Protein AF-B8MJQ0-F1 (afdb_monomer)

pLDDT: mean 84.54, std 14.18, range [35.28, 97.25]

Radius of gyration: 20.54 Å; Cα contacts (8 Å, |Δi|>4): 136; chains: 1; bounding box: 41×32×68 Å

Foldseek 3Di:
DPPPPDPLDDALPPDAQVVLQVLLVVLLVVLLVAAAPRSLVVLLVNCVNPDLVSLVRYDLVSLLSVQVSCVVRHFDFDCVVVVPSSVRSVVSSPDPHTDDDDPVNVVVDLVPDALVSLVVVLVVQVVVCVVVPQDPDLVSSLVVVLVPDDDPLNVVCVVCVVVCVVVVHRSSVVSSVVRHDPVPD

Solvent-accessible surface area (backbone atoms only — not comparable to full-atom values): 10998 Å² total; per-residue (Å²): 132,80,81,86,70,61,94,78,77,72,72,60,76,95,53,55,45,69,60,48,40,53,49,52,55,52,45,62,59,58,51,75,81,39,45,33,73,63,33,45,55,52,49,36,66,65,36,60,76,58,49,62,69,57,43,67,57,29,55,66,70,58,50,48,51,43,54,51,50,41,45,74,33,59,27,68,61,72,54,91,61,65,87,44,50,50,58,30,53,43,50,50,43,64,52,91,64,87,65,79,80,48,74,67,54,52,52,49,54,67,70,70,51,53,43,70,47,48,56,53,50,50,54,51,50,55,50,54,39,45,77,72,70,44,62,97,42,75,67,51,49,59,73,49,47,60,78,79,44,57,70,72,60,33,51,52,46,70,78,40,46,72,59,30,60,78,69,71,52,59,68,69,60,52,50,39,64,72,64,36,59,82,92,79,117

Organism: Talaromyces stipitatus (strain ATCC 10500 / CBS 375.48 / QM 6759 / NRRL 1006) (NCBI:txid441959)

Sequence (185 aa):
MAPNTNPNEFDPEGKNRTQRDTYVEGKLKKYKEAEDVVLWAIFKQDFEKWSLNHLWQTSFLLLSKLITLLKSNGMYVDDTKGYLITENVATAAAQREPHEWTKTEVIAHLRKGSGDSFKRKLKIFYGYCRQNGLPNTPKSYREALPHMLRDAALSYYWDNINLWIVQGKDPAEEIITRFKGPEHQ

Mean predicted aligned error: 13.01 Å

Secondary structure (DSSP, 8-state):
------TT----TT--HHHHHHHHHHHHHHGGG--HHHHHHHHHHHHTT--HHHHHTS-HHHHHHHHHHHHHTT-----SSTT-HHHHHHHHHH-SSPPPPPHHHHHHHHHH--HHHHHHHHHHHHHHHHHTT--SSHHHHHHHGGGT--HHHHHHHHHHHHHHHHHT--HHHHHHHHHS-GGG-

Structure (mmCIF, N/CA/C/O backbone):
data_AF-B8MJQ0-F1
#
_entry.id   AF-B8MJQ0-F1
#
loop_
_atom_site.group_PDB
_atom_site.id
_atom_site.type_symbol
_atom_site.label_atom_id
_atom_site.label_alt_id
_atom_site.label_comp_id
_atom_site.label_asym_id
_atom_site.label_entity_id
_atom_site.label_seq_id
_atom_site.pdbx_PDB_ins_code
_atom_site.Cartn_x
_atom_site.Cartn_y
_atom_site.Cartn_z
_atom_site.occupancy
_atom_site.B_iso_or_equiv
_atom_site.auth_seq_id
_atom_site.auth_comp_id
_atom_site.auth_asym_id
_atom_site.auth_atom_id
_atom_site.pdbx_PDB_model_num
ATOM 1 N N . MET A 1 1 ? -0.606 -11.707 42.077 1.00 36.12 1 MET A N 1
ATOM 2 C CA . MET A 1 1 ? -0.557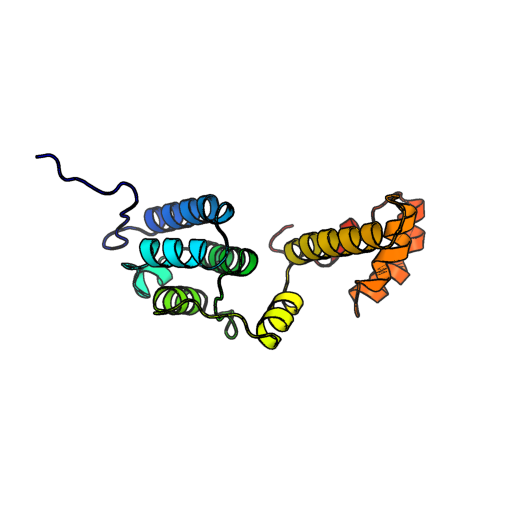 -12.084 40.649 1.00 36.12 1 MET A CA 1
ATOM 3 C C . MET A 1 1 ? -0.729 -10.805 39.851 1.00 36.12 1 MET A C 1
ATOM 5 O O . MET A 1 1 ? -1.777 -10.188 39.970 1.00 36.12 1 MET A O 1
ATOM 9 N N . ALA A 1 2 ? 0.315 -10.334 39.167 1.00 38.28 2 ALA A N 1
ATOM 10 C CA . ALA A 1 2 ? 0.173 -9.194 38.262 1.00 38.28 2 ALA A CA 1
ATOM 11 C C . ALA A 1 2 ? -0.699 -9.626 37.066 1.00 38.28 2 ALA A C 1
ATOM 13 O O . ALA A 1 2 ? -0.558 -10.774 36.632 1.00 38.28 2 ALA A O 1
ATOM 14 N N . PRO A 1 3 ? -1.601 -8.774 36.549 1.00 46.91 3 PRO A N 1
ATOM 15 C CA . PRO A 1 3 ? -2.358 -9.106 35.354 1.00 46.91 3 PRO A CA 1
ATOM 16 C C . PRO A 1 3 ? -1.365 -9.298 34.213 1.00 46.91 3 PRO A C 1
ATOM 18 O O . PRO A 1 3 ? -0.513 -8.443 33.964 1.00 46.91 3 PRO A O 1
ATOM 21 N N . ASN A 1 4 ? -1.454 -10.441 33.547 1.0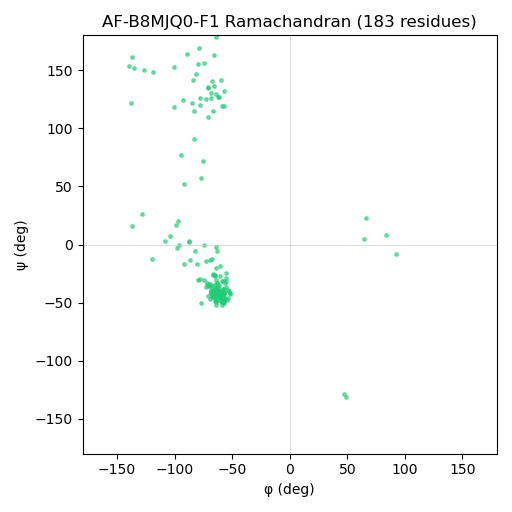0 38.12 4 ASN A N 1
ATOM 22 C CA . ASN A 1 4 ? -0.651 -10.755 32.378 1.00 38.12 4 ASN A CA 1
ATOM 23 C C . ASN A 1 4 ? -1.224 -9.964 31.189 1.00 38.12 4 ASN A C 1
ATOM 25 O O . ASN A 1 4 ? -1.936 -10.508 30.352 1.00 38.12 4 ASN A O 1
ATOM 29 N N . THR A 1 5 ? -1.026 -8.644 31.182 1.00 42.41 5 THR A N 1
ATOM 30 C CA . THR A 1 5 ? -1.480 -7.770 30.094 1.00 42.41 5 THR A CA 1
ATOM 31 C C . THR A 1 5 ? -0.605 -8.047 28.883 1.00 42.41 5 THR A C 1
ATOM 33 O O . THR A 1 5 ? 0.585 -7.734 28.888 1.00 42.41 5 THR A O 1
ATOM 36 N N . ASN A 1 6 ? -1.183 -8.674 27.862 1.00 48.28 6 ASN A N 1
ATOM 37 C CA . ASN A 1 6 ? -0.509 -8.911 26.598 1.00 48.28 6 ASN A CA 1
ATOM 38 C C . ASN A 1 6 ? -0.090 -7.543 26.013 1.00 48.28 6 ASN A C 1
ATOM 40 O O . ASN A 1 6 ? -0.962 -6.709 25.763 1.00 48.28 6 ASN A O 1
ATOM 44 N N . PRO A 1 7 ? 1.208 -7.262 25.793 1.00 47.28 7 PRO A N 1
ATOM 45 C CA . PRO A 1 7 ? 1.687 -5.930 25.398 1.00 47.28 7 PRO A CA 1
ATOM 46 C C . PRO A 1 7 ? 1.191 -5.440 24.023 1.00 47.28 7 PRO A C 1
ATOM 48 O O . PRO A 1 7 ? 1.494 -4.315 23.629 1.00 47.28 7 PRO A O 1
ATOM 51 N N . ASN A 1 8 ? 0.423 -6.255 23.292 1.00 55.28 8 ASN A N 1
ATOM 52 C CA . ASN A 1 8 ? -0.209 -5.896 22.021 1.00 55.28 8 ASN A CA 1
ATOM 53 C C . ASN A 1 8 ? -1.686 -5.474 22.134 1.00 55.28 8 ASN A C 1
ATOM 55 O O . ASN A 1 8 ? -2.280 -5.104 21.121 1.00 55.28 8 ASN A O 1
ATOM 59 N N . GLU A 1 9 ? -2.293 -5.513 23.320 1.00 71.12 9 GLU A N 1
ATOM 60 C CA . GLU A 1 9 ? -3.733 -5.298 23.476 1.00 71.12 9 GLU A CA 1
ATOM 61 C C . GLU A 1 9 ? -4.083 -3.800 23.531 1.00 71.12 9 GLU A C 1
ATOM 63 O O . GLU A 1 9 ? -4.085 -3.164 24.584 1.00 71.12 9 GLU A O 1
ATOM 68 N N . PHE A 1 10 ? -4.359 -3.207 22.368 1.00 89.19 10 PHE A N 1
ATOM 69 C CA . PHE A 1 10 ? -4.941 -1.869 22.275 1.00 89.19 10 PHE A CA 1
ATOM 70 C C . PHE A 1 10 ? -6.461 -1.970 22.199 1.00 89.19 10 PHE A C 1
ATOM 72 O O . PHE A 1 10 ? -7.001 -2.609 21.298 1.00 89.19 10 PHE A O 1
ATOM 79 N N . ASP A 1 11 ? -7.141 -1.293 23.118 1.00 92.31 11 ASP A N 1
ATOM 80 C CA . ASP A 1 11 ? -8.587 -1.112 23.068 1.00 92.31 11 ASP A CA 1
ATOM 81 C C . ASP A 1 11 ? -8.917 0.289 22.513 1.00 92.31 11 ASP A C 1
ATOM 83 O O . ASP A 1 11 ? -8.496 1.284 23.121 1.00 92.31 11 ASP A O 1
ATOM 87 N N . PRO A 1 12 ? -9.611 0.398 21.362 1.00 93.19 12 PRO A N 1
ATOM 88 C CA . PRO A 1 12 ? -9.993 1.680 20.770 1.00 93.19 12 PRO A CA 1
ATOM 89 C C . PRO A 1 12 ? -11.120 2.407 21.519 1.00 93.19 12 PRO A C 1
ATOM 91 O O . PRO A 1 12 ? -11.337 3.599 21.253 1.00 93.19 12 PRO A O 1
ATOM 94 N N . GLU A 1 13 ? -11.833 1.733 22.423 1.00 93.75 13 GLU A N 1
ATOM 95 C CA . GLU A 1 13 ? -12.935 2.317 23.184 1.00 93.75 13 GLU A CA 1
ATOM 96 C C . GLU A 1 13 ? -12.430 3.415 24.137 1.00 93.75 13 GLU A C 1
ATOM 98 O O . GLU A 1 13 ? -11.368 3.310 24.759 1.00 93.75 13 GLU A O 1
ATOM 103 N N . GLY A 1 14 ? -13.154 4.537 24.201 1.00 90.31 14 GLY A N 1
ATOM 104 C CA . GLY A 1 14 ? -12.753 5.704 25.001 1.00 90.31 14 GLY A CA 1
ATOM 105 C C . GLY A 1 14 ? -11.449 6.405 24.571 1.00 90.31 14 GLY A C 1
ATOM 106 O O . GLY A 1 14 ? -11.012 7.340 25.244 1.00 90.31 14 GLY A O 1
ATOM 107 N N . LYS A 1 15 ? -10.806 5.990 23.469 1.00 93.69 15 LYS A N 1
ATOM 108 C CA . LYS A 1 15 ? -9.595 6.642 22.941 1.00 93.69 15 LYS A CA 1
ATOM 109 C C . LYS A 1 15 ? -9.936 7.834 22.060 1.00 93.69 15 LYS A C 1
ATOM 111 O O . LYS A 1 15 ? -10.868 7.790 21.260 1.00 93.69 15 LYS A O 1
ATOM 116 N N . ASN A 1 16 ? -9.136 8.891 22.164 1.00 94.31 16 ASN A N 1
ATOM 117 C CA . ASN A 1 16 ? -9.252 10.035 21.266 1.00 94.31 16 ASN A CA 1
ATOM 118 C C . ASN A 1 16 ? -8.605 9.747 19.899 1.00 94.31 16 ASN A C 1
ATOM 120 O O . ASN A 1 16 ? -7.880 8.763 19.720 1.00 94.31 16 ASN A O 1
ATOM 124 N N . ARG A 1 17 ? -8.848 10.637 18.931 1.00 94.06 17 ARG A N 1
ATOM 125 C CA . ARG A 1 17 ? -8.300 10.520 17.574 1.00 94.06 17 ARG A CA 1
ATOM 126 C C . ARG A 1 17 ? -6.776 10.374 17.559 1.00 94.06 17 ARG A C 1
ATOM 128 O O . ARG A 1 17 ? -6.278 9.459 16.923 1.00 94.06 17 ARG A O 1
ATOM 135 N N . THR A 1 18 ? -6.041 11.208 18.294 1.00 95.25 18 THR A N 1
ATOM 136 C CA . THR A 1 18 ? -4.567 11.174 18.324 1.00 95.25 18 THR A CA 1
ATOM 137 C C . THR A 1 18 ? -4.023 9.824 18.792 1.00 95.25 18 THR A C 1
ATOM 139 O O . THR A 1 18 ? -3.039 9.327 18.246 1.00 95.25 18 THR A O 1
ATOM 142 N N . GLN A 1 19 ? -4.670 9.199 19.778 1.00 95.69 19 GLN A N 1
ATOM 143 C CA . GLN A 1 19 ? -4.287 7.878 20.280 1.00 95.69 19 GLN A CA 1
ATOM 144 C C . GLN A 1 19 ? -4.541 6.781 19.238 1.00 95.69 19 GLN A C 1
ATOM 146 O O . GLN A 1 19 ? -3.695 5.907 19.055 1.00 95.69 19 GLN A O 1
ATOM 151 N N . ARG A 1 20 ? -5.677 6.841 18.532 1.00 96.06 20 ARG A N 1
ATOM 152 C CA . ARG A 1 20 ? -6.008 5.902 17.448 1.00 96.06 20 ARG A CA 1
ATOM 153 C C . ARG A 1 20 ? -5.082 6.076 16.245 1.00 96.06 20 ARG A C 1
ATOM 155 O O . ARG A 1 20 ? -4.553 5.087 15.747 1.00 96.06 20 ARG A O 1
ATOM 162 N N . ASP A 1 21 ? -4.817 7.317 15.845 1.00 97.25 21 ASP A N 1
ATOM 163 C CA . ASP A 1 21 ? -3.890 7.653 14.761 1.00 97.25 21 ASP A CA 1
ATOM 164 C C . ASP A 1 21 ? -2.478 7.129 15.078 1.00 97.25 21 ASP A C 1
ATOM 166 O O . ASP A 1 21 ? -1.902 6.391 14.279 1.00 97.25 21 ASP A O 1
ATOM 170 N N . THR A 1 22 ? -1.969 7.387 16.290 1.00 96.69 22 THR A N 1
ATOM 171 C CA . THR A 1 22 ? -0.669 6.862 16.759 1.00 96.69 22 THR A CA 1
ATOM 172 C C . THR A 1 22 ? -0.607 5.333 16.701 1.00 96.69 22 THR A C 1
ATOM 174 O O . THR A 1 22 ? 0.411 4.759 16.307 1.00 96.69 22 THR A O 1
ATOM 177 N N . TYR A 1 23 ? -1.690 4.649 17.083 1.00 96.31 23 TYR A N 1
ATOM 178 C CA . TYR A 1 23 ? -1.747 3.191 17.012 1.00 96.31 23 TYR A CA 1
ATOM 179 C C . TYR A 1 23 ? -1.651 2.692 15.566 1.00 96.31 23 TYR A C 1
ATOM 181 O O . TYR A 1 23 ? -0.807 1.844 15.266 1.00 96.31 23 TYR A O 1
ATOM 189 N N . VAL A 1 24 ? -2.462 3.251 14.659 1.00 97.06 24 VAL A N 1
ATOM 190 C CA . VAL A 1 24 ? -2.455 2.877 13.236 1.00 97.06 24 VAL A CA 1
ATOM 191 C C . VAL A 1 24 ? -1.093 3.161 12.599 1.00 97.06 24 VAL A C 1
ATOM 193 O O . VAL A 1 24 ? -0.576 2.321 11.864 1.00 97.06 24 VAL A O 1
ATOM 196 N N . GLU A 1 25 ? -0.446 4.279 12.929 1.00 96.94 25 GLU A N 1
ATOM 197 C CA . GLU A 1 25 ? 0.927 4.571 12.495 1.00 96.94 25 GLU A CA 1
ATOM 198 C C . GLU A 1 25 ? 1.943 3.537 12.990 1.00 96.94 25 GLU A C 1
ATOM 200 O O . GLU A 1 25 ? 2.842 3.132 12.245 1.00 96.94 25 GLU A O 1
ATOM 205 N N . GLY A 1 26 ? 1.800 3.077 14.234 1.00 95.88 26 GLY A N 1
ATOM 206 C CA . GLY A 1 26 ? 2.602 1.983 14.774 1.00 95.88 26 GLY A CA 1
ATOM 207 C C . GLY A 1 26 ? 2.420 0.688 13.979 1.00 95.88 26 GLY A C 1
ATOM 208 O O . GLY A 1 26 ? 3.404 0.015 13.659 1.00 95.88 26 GLY A O 1
ATOM 209 N N . LYS A 1 27 ? 1.179 0.361 13.598 1.00 95.75 27 LYS A N 1
ATOM 210 C CA . LYS A 1 27 ? 0.869 -0.823 12.781 1.00 95.75 27 LYS A CA 1
ATOM 211 C C . LYS A 1 27 ? 1.389 -0.713 11.355 1.00 95.75 27 LYS A C 1
ATOM 213 O O . LYS A 1 27 ? 2.008 -1.658 10.881 1.00 95.75 27 LYS A O 1
ATOM 218 N N . LEU A 1 28 ? 1.290 0.457 10.725 1.00 95.31 28 LEU A N 1
ATOM 219 C CA . LEU A 1 28 ? 1.898 0.727 9.415 1.00 95.31 28 LEU A CA 1
ATOM 220 C C . LEU A 1 28 ? 3.409 0.458 9.380 1.00 95.31 28 LEU A C 1
ATOM 222 O O . LEU A 1 28 ? 3.948 0.107 8.332 1.00 95.31 28 LEU A O 1
ATOM 226 N N . LYS A 1 29 ? 4.117 0.647 10.500 1.00 93.81 29 LYS A N 1
ATOM 227 C CA . LYS A 1 29 ? 5.544 0.311 10.603 1.00 93.81 29 LYS A CA 1
ATOM 228 C C . LYS A 1 29 ? 5.745 -1.196 10.759 1.00 93.81 29 LYS A C 1
ATOM 230 O O . LYS A 1 29 ? 6.510 -1.766 9.992 1.00 93.81 29 LYS A O 1
ATOM 235 N N . LYS A 1 30 ? 5.028 -1.828 11.696 1.00 92.88 30 LYS A N 1
ATOM 236 C CA . LYS A 1 30 ? 5.155 -3.266 11.999 1.00 92.88 30 LYS A CA 1
ATOM 237 C C . LYS A 1 30 ? 4.740 -4.166 10.831 1.00 92.88 30 LYS A C 1
ATOM 239 O O . LYS A 1 30 ? 5.414 -5.143 10.541 1.00 92.88 30 LYS A O 1
ATOM 244 N N . TYR A 1 31 ? 3.662 -3.830 10.126 1.00 94.44 31 TYR A N 1
ATOM 245 C CA . TYR A 1 31 ? 3.119 -4.668 9.049 1.00 94.44 31 TYR A CA 1
ATOM 246 C C . TYR A 1 31 ? 4.019 -4.761 7.819 1.00 94.44 31 TYR A C 1
ATOM 248 O O . TYR A 1 31 ? 3.823 -5.648 7.000 1.00 94.44 31 TYR A O 1
ATOM 256 N N . LYS A 1 32 ? 5.045 -3.910 7.704 1.00 88.50 32 LYS A N 1
ATOM 257 C CA . LYS A 1 32 ? 6.064 -4.038 6.653 1.00 88.50 32 LYS A CA 1
ATOM 258 C C . LYS A 1 32 ? 6.888 -5.322 6.765 1.00 88.50 32 LYS A C 1
ATOM 260 O O . LYS A 1 32 ? 7.503 -5.708 5.781 1.00 88.50 32 LYS A O 1
ATOM 265 N N . GLU A 1 33 ? 6.920 -5.940 7.943 1.00 88.88 33 GLU A N 1
ATOM 266 C CA . GLU A 1 33 ? 7.711 -7.139 8.241 1.00 88.88 33 GLU A CA 1
ATOM 267 C C . GLU A 1 33 ? 6.897 -8.439 8.110 1.00 88.88 33 GLU A C 1
ATOM 269 O O . GLU A 1 33 ? 7.433 -9.520 8.335 1.00 88.88 33 GLU A O 1
ATOM 274 N N . ALA A 1 34 ? 5.609 -8.348 7.758 1.00 84.50 34 ALA A N 1
ATOM 275 C CA . ALA A 1 34 ? 4.715 -9.490 7.602 1.00 84.50 34 ALA A CA 1
ATOM 276 C C . ALA A 1 34 ? 4.032 -9.474 6.228 1.00 84.50 34 ALA A C 1
ATOM 278 O O . ALA A 1 34 ? 3.762 -8.412 5.661 1.00 84.50 34 ALA A O 1
ATOM 279 N N . GLU A 1 35 ? 3.722 -10.666 5.721 1.00 85.75 35 GLU A N 1
ATOM 280 C CA . GLU A 1 35 ? 3.104 -10.875 4.410 1.00 85.75 35 GLU A CA 1
ATOM 281 C C . GLU A 1 35 ? 1.989 -11.935 4.486 1.00 85.75 35 GLU A C 1
ATOM 283 O O . GLU A 1 35 ? 1.909 -12.721 5.439 1.00 85.75 35 GLU A O 1
ATOM 288 N N . ASP A 1 36 ? 1.114 -11.925 3.481 1.00 85.38 36 ASP A N 1
ATOM 289 C CA . ASP A 1 36 ? 0.084 -12.930 3.206 1.00 85.38 36 ASP A CA 1
ATOM 290 C C . ASP A 1 36 ? -0.771 -13.307 4.437 1.00 85.38 36 ASP A C 1
ATOM 292 O O . ASP A 1 36 ? -1.303 -12.447 5.146 1.00 85.38 36 ASP A O 1
ATOM 296 N N . VAL A 1 37 ? -0.935 -14.610 4.692 1.00 84.62 37 VAL A N 1
ATOM 297 C CA . VAL A 1 37 ? -1.781 -15.150 5.765 1.00 84.62 37 VAL A CA 1
ATOM 298 C C . VAL A 1 37 ? -1.288 -14.757 7.160 1.00 84.62 37 VAL A C 1
ATOM 300 O O . VAL A 1 37 ? -2.095 -14.581 8.073 1.00 84.62 37 VAL A O 1
ATOM 303 N N . VAL A 1 38 ? 0.026 -14.570 7.327 1.00 87.75 38 VAL A N 1
ATOM 304 C CA . VAL A 1 38 ? 0.615 -14.145 8.604 1.00 87.75 38 VAL A CA 1
ATOM 305 C C . VAL A 1 38 ? 0.213 -12.705 8.897 1.00 87.75 38 VAL A C 1
ATOM 307 O O . VAL A 1 38 ? -0.254 -12.409 9.997 1.00 87.75 38 VAL A O 1
ATOM 310 N N . LEU A 1 39 ? 0.326 -11.819 7.902 1.00 92.25 39 LEU A N 1
ATOM 311 C CA . LEU A 1 39 ? -0.132 -10.438 8.027 1.00 92.25 39 LEU A CA 1
ATOM 312 C C . LEU A 1 39 ? -1.636 -10.370 8.309 1.00 92.25 39 LEU A C 1
ATOM 314 O O . LEU A 1 39 ? -2.051 -9.618 9.189 1.00 92.25 39 LEU A O 1
ATOM 318 N N . TRP A 1 40 ? -2.439 -11.178 7.612 1.00 94.44 40 TRP A N 1
ATOM 319 C CA . TRP A 1 40 ? -3.883 -11.246 7.840 1.00 94.44 40 TRP A CA 1
ATOM 320 C C . TRP A 1 40 ? -4.220 -11.622 9.290 1.00 94.44 40 TRP A C 1
ATOM 322 O O . TRP A 1 40 ? -5.029 -10.943 9.921 1.00 94.44 40 TRP A O 1
ATOM 332 N N . ALA A 1 41 ? -3.566 -12.646 9.848 1.00 92.75 41 ALA A N 1
ATOM 333 C CA . ALA A 1 41 ? -3.810 -13.088 11.222 1.00 92.75 41 ALA A CA 1
ATOM 334 C C . ALA A 1 41 ? -3.460 -12.002 12.257 1.00 92.75 41 ALA A C 1
ATOM 336 O O . ALA A 1 41 ? -4.234 -11.754 13.183 1.00 92.75 41 ALA A O 1
ATOM 337 N N . ILE A 1 42 ? -2.329 -11.311 12.072 1.00 94.31 42 ILE A N 1
ATOM 338 C CA . ILE A 1 42 ? -1.913 -10.203 12.946 1.00 94.31 42 ILE A CA 1
ATOM 339 C C . ILE A 1 42 ? -2.902 -9.037 12.836 1.00 94.31 42 ILE A C 1
ATOM 341 O O . ILE A 1 42 ? -3.348 -8.504 13.851 1.00 94.31 42 ILE A O 1
ATOM 345 N N . PHE A 1 43 ? -3.279 -8.656 11.612 1.00 96.06 43 PHE A N 1
ATOM 346 C CA . PHE A 1 43 ? -4.250 -7.590 11.374 1.00 96.06 43 PHE A CA 1
ATOM 347 C C . PHE A 1 43 ? -5.598 -7.893 12.031 1.00 96.06 43 PHE A C 1
ATOM 349 O O . PHE A 1 43 ? -6.164 -7.036 12.708 1.00 96.06 43 PHE A O 1
ATOM 356 N N . LYS A 1 44 ? -6.088 -9.128 11.888 1.00 94.81 44 LYS A N 1
ATOM 357 C CA . LYS A 1 44 ? -7.327 -9.586 12.517 1.00 94.81 44 LYS A CA 1
ATOM 358 C C . LYS A 1 44 ? -7.291 -9.436 14.031 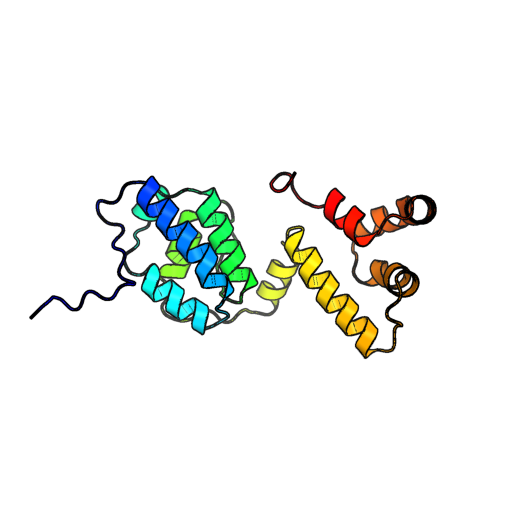1.00 94.81 44 LYS A C 1
ATOM 360 O O . LYS A 1 44 ? -8.248 -8.915 14.589 1.00 94.81 44 LYS A O 1
ATOM 365 N N . GLN A 1 45 ? -6.201 -9.848 14.673 1.00 92.69 45 GLN A N 1
ATOM 366 C CA . GLN A 1 45 ? -6.037 -9.709 16.120 1.00 92.69 45 GLN A CA 1
ATOM 367 C C . GLN A 1 45 ? -5.998 -8.236 16.553 1.00 92.69 45 GLN A C 1
ATOM 369 O O . GLN A 1 45 ? -6.630 -7.846 17.530 1.00 92.69 45 GLN A O 1
ATOM 374 N N . ASP A 1 46 ? -5.271 -7.404 15.813 1.00 95.12 46 ASP A N 1
ATOM 375 C CA . ASP A 1 46 ? -5.076 -5.992 16.143 1.00 95.12 46 ASP A CA 1
ATOM 376 C C . ASP A 1 46 ? -6.350 -5.149 15.992 1.00 95.12 46 ASP A C 1
ATOM 378 O O . ASP A 1 46 ? -6.574 -4.202 16.750 1.00 95.12 46 ASP A O 1
ATOM 382 N N . PHE A 1 47 ? -7.189 -5.494 15.013 1.00 95.31 47 PHE A N 1
ATOM 383 C CA . PHE A 1 47 ? -8.413 -4.766 14.689 1.00 95.31 47 PHE A CA 1
ATOM 384 C C . PHE A 1 47 ? -9.693 -5.463 15.179 1.00 95.31 47 PHE A C 1
ATOM 386 O O . PHE A 1 47 ? -10.786 -4.976 14.905 1.00 95.31 47 PHE A O 1
ATOM 393 N N . GLU A 1 48 ? -9.590 -6.544 15.960 1.00 91.81 48 GLU A N 1
ATOM 394 C CA . GLU A 1 48 ? -10.740 -7.329 16.443 1.00 91.81 48 GLU A CA 1
ATOM 395 C C . GLU A 1 48 ? -11.759 -6.483 17.226 1.00 91.81 48 GLU A C 1
ATOM 397 O O . GLU A 1 48 ? -12.966 -6.603 17.025 1.00 91.81 48 GLU A O 1
ATOM 402 N N . LYS A 1 49 ? -11.273 -5.587 18.094 1.00 92.19 49 LYS A N 1
ATOM 403 C CA . LYS A 1 49 ? -12.108 -4.706 18.934 1.00 92.19 49 LYS A CA 1
ATOM 404 C C . LYS A 1 49 ? -12.496 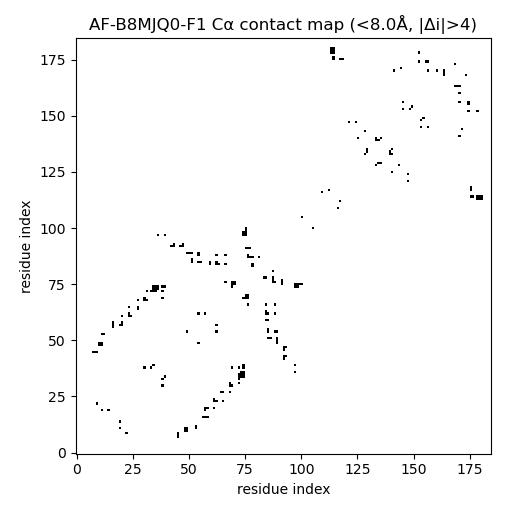-3.390 18.244 1.00 92.19 49 LYS A C 1
ATOM 406 O O . LYS A 1 49 ? -13.121 -2.520 18.853 1.00 92.19 49 LYS A O 1
ATOM 411 N N . TRP A 1 50 ? -12.098 -3.183 16.988 1.00 94.81 50 TRP A N 1
ATOM 412 C CA . TRP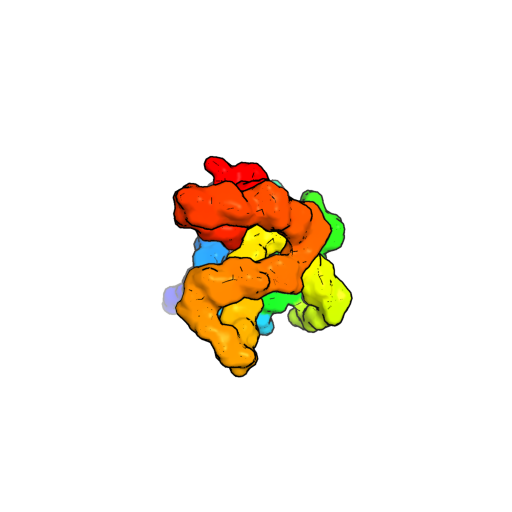 A 1 50 ? -12.366 -1.934 16.278 1.00 94.81 50 TRP A CA 1
ATOM 413 C C . TRP A 1 50 ? -13.753 -1.944 15.643 1.00 94.81 50 TRP A C 1
ATOM 415 O O . TRP A 1 50 ? -14.073 -2.777 14.802 1.00 94.81 50 TRP A O 1
ATOM 425 N N . SER A 1 51 ? -14.575 -0.963 16.018 1.00 94.38 51 SER A N 1
ATOM 426 C CA . SER A 1 51 ? -15.867 -0.713 15.392 1.00 94.38 51 SER A CA 1
ATOM 427 C C . SER A 1 51 ? -15.721 0.244 14.208 1.00 94.38 51 SER A C 1
ATOM 429 O O . SER A 1 51 ? -14.743 0.991 14.094 1.00 94.38 51 SER A O 1
ATOM 431 N N . LEU A 1 52 ? -16.747 0.296 13.356 1.00 95.44 52 LEU A N 1
ATOM 432 C CA . LEU A 1 52 ? -16.814 1.265 12.262 1.00 95.44 52 LEU A CA 1
ATOM 433 C C . LEU A 1 52 ? -16.706 2.715 12.775 1.00 95.44 52 LEU A C 1
ATOM 435 O O . LEU A 1 52 ? -16.001 3.527 12.183 1.00 95.44 52 LEU A O 1
ATOM 439 N N . ASN A 1 53 ? -17.322 3.030 13.920 1.00 95.38 53 ASN A N 1
ATOM 440 C CA . ASN A 1 53 ? -17.241 4.358 14.537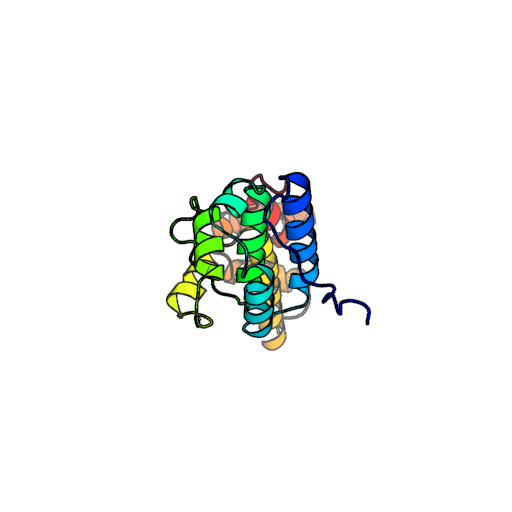 1.00 95.38 53 ASN A CA 1
ATOM 441 C C . ASN A 1 53 ? -15.804 4.719 14.966 1.00 95.38 53 ASN A C 1
ATOM 443 O O . ASN A 1 53 ? -15.374 5.859 14.797 1.00 95.38 53 ASN A O 1
ATOM 447 N N . HIS A 1 54 ? -15.030 3.750 15.471 1.00 96.38 54 HIS A N 1
ATOM 448 C CA . HIS A 1 54 ? -13.618 3.967 15.810 1.00 96.38 54 HIS A CA 1
ATOM 449 C C . HIS A 1 54 ? -12.800 4.353 14.574 1.00 96.38 54 HIS A C 1
ATOM 451 O O . HIS A 1 54 ? -11.997 5.289 14.628 1.00 96.38 54 HIS A O 1
ATOM 457 N N . LEU A 1 55 ? -13.051 3.677 13.451 1.00 96.31 55 LEU A N 1
ATOM 458 C CA . LEU A 1 55 ? -12.391 3.947 12.175 1.00 96.31 55 LEU A CA 1
ATOM 459 C C . LEU A 1 55 ? -12.796 5.311 11.598 1.00 96.31 55 LEU A C 1
ATOM 461 O O . LEU A 1 55 ? -11.924 6.056 11.168 1.00 96.31 55 LEU A O 1
ATOM 465 N N . TRP A 1 56 ? -14.074 5.697 11.671 1.00 94.56 56 TRP A N 1
ATOM 466 C CA . TRP A 1 56 ? -14.544 7.029 11.249 1.00 94.56 56 TRP A CA 1
ATOM 467 C C . TRP A 1 56 ? -13.871 8.187 11.987 1.00 94.56 56 TRP A C 1
ATOM 469 O O . TRP A 1 56 ? -13.672 9.264 11.430 1.00 94.56 56 TRP A O 1
ATOM 479 N N . GLN A 1 57 ? -13.496 7.965 13.244 1.00 93.88 57 GLN A N 1
ATOM 480 C CA . GLN A 1 57 ? -12.796 8.951 14.065 1.00 93.88 57 GLN A CA 1
ATOM 481 C C . GLN A 1 57 ? -11.268 8.898 13.906 1.00 93.88 57 GLN A C 1
ATOM 483 O O . GLN A 1 57 ? -10.557 9.635 14.590 1.00 93.88 57 GLN A O 1
ATOM 488 N N . THR A 1 58 ? -10.764 8.031 13.030 1.00 95.69 58 THR A N 1
ATOM 489 C CA . THR A 1 58 ? -9.343 7.867 12.710 1.00 95.69 58 THR A CA 1
ATOM 490 C C . THR A 1 58 ? -9.033 8.580 11.393 1.00 95.69 58 THR A C 1
ATOM 492 O O . THR A 1 58 ? -9.896 8.761 10.537 1.00 95.69 58 THR A O 1
ATOM 495 N N . SER A 1 59 ? -7.793 9.029 11.216 1.00 95.75 59 SER A N 1
ATOM 496 C CA . SER A 1 59 ? -7.362 9.732 10.013 1.00 95.75 59 SER A CA 1
ATOM 497 C C . SER A 1 59 ? -7.598 8.906 8.746 1.00 95.75 59 SER A C 1
ATOM 499 O O . SER A 1 59 ? -6.992 7.853 8.540 1.00 95.75 59 SER A O 1
ATOM 501 N N . PHE A 1 60 ? -8.414 9.450 7.842 1.00 91.75 60 PHE A N 1
ATOM 502 C CA . PHE A 1 60 ? -8.703 8.863 6.534 1.00 91.75 60 PHE A CA 1
ATOM 503 C C . PHE A 1 60 ? -7.428 8.553 5.734 1.00 91.75 60 PHE A C 1
ATOM 505 O O . PHE A 1 60 ? -7.311 7.494 5.121 1.00 91.75 60 PHE A O 1
ATOM 512 N N . LEU A 1 61 ? -6.427 9.441 5.797 1.00 90.31 61 LEU A N 1
ATOM 513 C CA . LEU A 1 61 ? -5.147 9.250 5.114 1.00 90.31 61 LEU A CA 1
ATOM 514 C C . LEU A 1 61 ? -4.354 8.066 5.687 1.00 90.31 61 LEU A C 1
ATOM 516 O O . LEU A 1 61 ? -3.718 7.330 4.934 1.00 90.31 61 LEU A O 1
ATOM 520 N N . LEU A 1 62 ? -4.386 7.863 7.008 1.00 95.88 62 LEU A N 1
ATOM 521 C CA . LEU A 1 62 ? -3.714 6.723 7.638 1.00 95.88 62 LEU A CA 1
ATOM 522 C C . LEU A 1 62 ? -4.394 5.407 7.266 1.00 95.88 62 LEU A C 1
ATOM 524 O O . LEU A 1 62 ? -3.707 4.445 6.932 1.00 95.88 62 LEU A O 1
ATOM 528 N N . LEU A 1 63 ? -5.728 5.382 7.252 1.00 96.62 63 LEU A N 1
ATOM 529 C CA . LEU A 1 63 ? -6.488 4.207 6.829 1.00 96.62 63 LEU A CA 1
ATOM 530 C C . LEU A 1 63 ? -6.262 3.885 5.342 1.00 96.62 63 LEU A C 1
ATOM 532 O O . LEU A 1 63 ? -6.072 2.724 4.992 1.00 96.62 63 LEU A O 1
ATOM 536 N N . SER A 1 64 ? -6.178 4.899 4.476 1.00 92.56 64 SER A N 1
ATOM 537 C CA . SER A 1 64 ? -5.823 4.722 3.058 1.00 92.56 64 SER A CA 1
ATOM 538 C C . SER A 1 64 ? -4.435 4.087 2.881 1.00 92.56 64 SER A C 1
ATOM 540 O O . SER A 1 64 ? -4.256 3.110 2.142 1.00 92.56 64 SER A O 1
ATOM 542 N N . LYS A 1 65 ? -3.440 4.594 3.625 1.00 94.00 65 LYS A N 1
ATOM 543 C CA . LYS A 1 65 ? -2.084 4.023 3.657 1.00 94.00 65 LYS A CA 1
ATOM 544 C C . LYS A 1 65 ? -2.087 2.589 4.180 1.00 94.00 65 LYS A C 1
ATOM 546 O O . LYS A 1 65 ? -1.341 1.762 3.661 1.00 94.00 65 LYS A O 1
ATOM 551 N N . LEU A 1 66 ? -2.934 2.291 5.166 1.00 96.81 66 LEU A N 1
ATOM 552 C CA . LEU A 1 66 ? -3.078 0.949 5.722 1.00 96.81 66 LEU A CA 1
ATOM 553 C C . LEU A 1 66 ? -3.601 -0.024 4.668 1.00 96.81 66 LEU A C 1
ATOM 555 O O . LEU A 1 66 ? -2.937 -1.023 4.420 1.00 96.81 66 LEU A O 1
ATOM 559 N N . ILE A 1 67 ? -4.703 0.298 3.982 1.00 93.94 67 ILE A N 1
ATOM 560 C CA . ILE A 1 67 ? -5.228 -0.532 2.881 1.00 93.94 67 ILE A CA 1
ATOM 561 C C . ILE A 1 67 ? -4.143 -0.786 1.831 1.00 93.94 67 ILE A C 1
ATOM 563 O O . ILE A 1 67 ? -3.946 -1.921 1.398 1.00 93.94 67 ILE A O 1
ATOM 567 N N . THR A 1 68 ? -3.414 0.261 1.439 1.00 89.81 68 THR A N 1
ATOM 568 C CA . THR A 1 68 ? -2.349 0.148 0.435 1.00 89.81 68 THR A CA 1
ATOM 569 C C . THR A 1 68 ? -1.260 -0.830 0.877 1.00 89.81 68 THR A C 1
ATOM 571 O O . THR A 1 68 ? -0.876 -1.693 0.089 1.00 89.81 68 THR A O 1
ATOM 574 N N . LEU A 1 69 ? -0.801 -0.725 2.130 1.00 92.06 69 LEU A N 1
ATOM 575 C CA . LEU A 1 69 ? 0.223 -1.602 2.701 1.00 92.06 69 LEU A CA 1
ATOM 576 C C . LEU A 1 69 ? -0.255 -3.056 2.809 1.00 92.06 69 LEU A C 1
ATOM 578 O O . LEU A 1 69 ? 0.473 -3.970 2.432 1.00 92.06 69 LEU A O 1
ATOM 582 N N . LEU A 1 70 ? -1.481 -3.271 3.296 1.00 92.56 70 LEU A N 1
ATOM 583 C CA . LEU A 1 70 ? -2.066 -4.609 3.410 1.00 92.56 70 LEU A CA 1
ATOM 584 C C . LEU A 1 70 ? -2.089 -5.298 2.039 1.00 92.56 70 LEU A C 1
ATOM 586 O O . LEU A 1 70 ? -1.573 -6.405 1.891 1.00 92.56 70 LEU A O 1
ATOM 590 N N . LYS A 1 71 ? -2.579 -4.593 1.010 1.00 89.00 71 LYS A N 1
ATOM 591 C CA . LYS A 1 71 ? -2.646 -5.114 -0.362 1.00 89.00 71 LYS A CA 1
ATOM 592 C C . LYS A 1 71 ? -1.273 -5.330 -0.987 1.00 89.00 71 LYS A C 1
ATOM 594 O O . LYS A 1 71 ? -1.072 -6.333 -1.668 1.00 89.00 71 LYS A O 1
ATOM 599 N N . SER A 1 72 ? -0.314 -4.430 -0.755 1.00 83.56 72 SER A N 1
ATOM 600 C CA . SER A 1 72 ? 1.043 -4.596 -1.290 1.00 83.56 72 SER A CA 1
ATOM 601 C C . SER A 1 72 ? 1.769 -5.805 -0.706 1.00 83.56 72 SER A C 1
ATOM 603 O O . SER A 1 72 ? 2.617 -6.378 -1.394 1.00 83.56 72 SER A O 1
ATOM 605 N N . ASN A 1 73 ? 1.404 -6.190 0.519 1.00 85.69 73 ASN A N 1
ATOM 606 C CA . ASN A 1 73 ? 1.978 -7.304 1.268 1.00 85.69 73 ASN A CA 1
ATOM 607 C C . ASN A 1 73 ? 1.120 -8.580 1.185 1.00 85.69 73 ASN A C 1
ATOM 609 O O . ASN A 1 73 ? 1.291 -9.487 1.992 1.00 85.69 73 ASN A O 1
ATOM 613 N N . GLY A 1 74 ? 0.198 -8.659 0.220 1.00 80.31 74 GLY A N 1
ATOM 614 C CA . GLY A 1 74 ? -0.524 -9.892 -0.109 1.00 80.31 74 GLY A CA 1
ATOM 615 C C . GLY A 1 74 ? -1.861 -10.092 0.607 1.00 80.31 74 GLY A C 1
ATOM 616 O O . GLY A 1 74 ? -2.640 -10.956 0.207 1.00 80.31 74 GLY A O 1
ATOM 617 N N . MET A 1 75 ? -2.221 -9.253 1.583 1.00 89.44 75 MET A N 1
ATOM 618 C CA . MET A 1 75 ? -3.547 -9.315 2.203 1.00 89.44 75 MET A CA 1
ATOM 619 C C . MET A 1 75 ? -4.600 -8.672 1.295 1.00 89.44 75 MET A C 1
ATOM 621 O O . MET A 1 75 ? -4.486 -7.515 0.887 1.00 89.44 75 MET A O 1
ATOM 625 N N . TYR A 1 76 ? -5.669 -9.407 0.998 1.00 89.25 76 TYR A N 1
ATOM 626 C CA . TYR A 1 76 ? -6.779 -8.854 0.236 1.00 89.25 76 TYR A CA 1
ATOM 627 C C . TYR A 1 76 ? -7.581 -7.835 1.053 1.00 89.25 76 TYR A C 1
ATOM 629 O O . TYR A 1 76 ? -7.948 -8.078 2.200 1.00 89.25 76 TYR A O 1
ATOM 637 N N . VAL A 1 77 ? -7.908 -6.714 0.411 1.00 91.94 77 VAL A N 1
ATOM 638 C CA . VAL A 1 77 ? -8.902 -5.748 0.884 1.00 91.94 77 VAL A CA 1
ATOM 639 C C . VAL A 1 77 ? -9.733 -5.323 -0.322 1.00 91.94 77 VAL A C 1
ATOM 641 O O . VAL A 1 77 ? -9.179 -4.802 -1.306 1.00 91.94 77 VAL A O 1
ATOM 644 N N . ASP A 1 78 ? -11.047 -5.544 -0.243 1.00 90.06 78 ASP A N 1
ATOM 645 C CA . ASP A 1 78 ? -11.989 -5.031 -1.235 1.00 90.06 78 ASP A CA 1
ATOM 646 C C . ASP A 1 78 ? -12.014 -3.502 -1.134 1.00 90.06 78 ASP A C 1
ATOM 648 O O . ASP A 1 78 ? -12.383 -2.924 -0.115 1.00 90.06 78 ASP A O 1
ATOM 652 N N . ASP A 1 79 ? -11.552 -2.854 -2.198 1.00 87.31 79 ASP A N 1
ATOM 653 C CA . ASP A 1 79 ? -11.541 -1.403 -2.357 1.00 87.31 79 ASP A CA 1
ATOM 654 C C . ASP A 1 79 ? -12.189 -0.986 -3.684 1.00 87.31 79 ASP A C 1
ATOM 656 O O . ASP A 1 79 ? -11.848 0.055 -4.266 1.00 87.31 79 ASP A O 1
ATOM 660 N N . THR A 1 80 ? -13.099 -1.818 -4.202 1.00 84.38 80 THR A N 1
ATOM 661 C CA . THR A 1 80 ? -13.883 -1.512 -5.406 1.00 84.38 80 THR A CA 1
ATOM 662 C C . THR A 1 80 ? -14.560 -0.150 -5.266 1.00 84.38 80 THR A C 1
ATOM 664 O O . THR A 1 80 ? -14.486 0.680 -6.173 1.00 84.38 80 THR A O 1
ATOM 667 N N . LYS A 1 81 ? -15.097 0.138 -4.075 1.00 85.56 81 LYS A N 1
ATOM 668 C CA . LYS A 1 81 ? -15.546 1.468 -3.647 1.00 85.56 81 LYS A CA 1
ATOM 669 C C . LYS A 1 81 ? -14.435 2.180 -2.871 1.00 85.56 81 LYS A C 1
ATOM 671 O O . LYS A 1 81 ? -14.469 2.283 -1.649 1.00 85.56 81 LYS A O 1
ATOM 676 N N . GLY A 1 82 ? -13.439 2.692 -3.593 1.00 80.69 82 GLY A N 1
ATOM 677 C CA . GLY A 1 82 ? -12.233 3.289 -2.996 1.00 80.69 82 GLY A CA 1
ATOM 678 C C . GLY A 1 82 ? -12.471 4.502 -2.081 1.00 80.69 82 GLY A C 1
ATOM 679 O O . GLY A 1 82 ? -11.608 4.821 -1.274 1.00 80.69 82 GLY A O 1
ATOM 680 N N . TYR A 1 83 ? -13.634 5.156 -2.166 1.00 83.88 83 TYR A N 1
ATOM 681 C CA . TYR A 1 83 ? -14.010 6.272 -1.289 1.00 83.88 83 TYR A CA 1
ATOM 682 C C . TYR A 1 83 ? -14.529 5.822 0.091 1.00 83.88 83 TYR A C 1
ATOM 684 O O . TYR A 1 83 ? -14.554 6.627 1.017 1.00 83.88 83 TYR A O 1
ATOM 692 N N . LEU A 1 84 ? -14.904 4.548 0.252 1.00 91.62 84 LEU A N 1
ATOM 693 C CA . LEU A 1 84 ? -15.413 3.965 1.501 1.00 91.62 84 LEU A CA 1
ATOM 694 C C . LEU A 1 84 ? -14.281 3.363 2.343 1.00 91.62 84 LEU A C 1
ATOM 696 O O . LEU A 1 84 ? -14.296 2.190 2.702 1.00 91.62 84 LEU A O 1
ATOM 700 N N . ILE A 1 85 ? -13.231 4.145 2.600 1.00 92.69 85 ILE A N 1
ATOM 701 C CA . ILE A 1 85 ? -11.994 3.642 3.219 1.00 92.69 85 ILE A CA 1
ATOM 702 C C . ILE A 1 85 ? -12.256 3.009 4.589 1.00 92.69 85 ILE A C 1
ATOM 704 O O . ILE A 1 85 ? -11.725 1.941 4.890 1.00 92.69 85 ILE A O 1
ATOM 708 N N . THR A 1 86 ? -13.090 3.641 5.410 1.00 94.38 86 THR A N 1
ATOM 709 C CA . THR A 1 86 ? -13.450 3.155 6.746 1.00 94.38 86 THR A CA 1
ATOM 710 C C . THR A 1 86 ? -14.188 1.825 6.682 1.00 94.38 86 THR A C 1
ATOM 712 O O . THR A 1 86 ? -13.848 0.894 7.410 1.00 94.38 86 THR A O 1
ATOM 715 N N . GLU A 1 87 ? -15.148 1.699 5.769 1.00 95.62 87 GLU A N 1
ATOM 716 C CA . GLU A 1 87 ? -15.919 0.478 5.561 1.00 95.62 87 GLU A CA 1
ATOM 717 C C . GLU A 1 87 ? -15.051 -0.633 4.970 1.00 95.62 87 GLU A C 1
ATOM 719 O O . GLU A 1 87 ? -15.205 -1.786 5.362 1.00 95.62 87 GLU A O 1
ATOM 724 N N . ASN A 1 88 ? -14.112 -0.308 4.080 1.00 95.06 88 ASN A N 1
ATOM 725 C CA . ASN A 1 88 ? -13.197 -1.284 3.490 1.00 95.06 88 ASN A CA 1
ATOM 726 C C . ASN A 1 88 ? -12.289 -1.901 4.571 1.00 95.06 88 ASN A C 1
ATOM 728 O O . ASN A 1 88 ? -12.142 -3.123 4.628 1.00 95.06 88 ASN A O 1
ATOM 732 N N . VAL A 1 89 ? -11.740 -1.082 5.483 1.00 96.38 89 VAL A N 1
ATOM 733 C CA . VAL A 1 89 ? -10.961 -1.577 6.637 1.00 96.38 89 VAL A CA 1
ATOM 734 C C . VAL A 1 89 ? -11.841 -2.399 7.579 1.00 96.38 89 VAL A C 1
ATOM 736 O O . VAL A 1 89 ? -11.442 -3.492 7.976 1.00 96.38 89 VAL A O 1
ATOM 739 N N . ALA A 1 90 ? -13.043 -1.917 7.909 1.00 95.06 90 ALA A N 1
ATOM 740 C CA . ALA A 1 90 ? -13.970 -2.633 8.787 1.00 95.06 90 ALA A CA 1
ATOM 741 C C . ALA A 1 90 ? -14.376 -3.996 8.204 1.00 95.06 90 ALA A C 1
ATOM 743 O O . ALA A 1 90 ? -14.399 -5.000 8.911 1.00 95.06 90 ALA A O 1
ATOM 744 N N . THR A 1 91 ? -14.653 -4.041 6.901 1.00 94.38 91 THR A N 1
ATOM 745 C CA . THR A 1 91 ? -15.021 -5.265 6.184 1.00 94.38 91 THR A CA 1
ATOM 746 C C . THR A 1 91 ? -13.868 -6.257 6.199 1.00 94.38 91 THR A C 1
ATOM 748 O O . THR A 1 91 ? -14.080 -7.414 6.553 1.00 94.38 91 THR A O 1
ATOM 751 N N . ALA A 1 92 ? -12.642 -5.809 5.905 1.00 94.44 92 ALA A N 1
ATOM 752 C CA . ALA A 1 92 ? -11.451 -6.651 6.002 1.00 94.44 92 ALA A CA 1
ATOM 753 C C . ALA A 1 92 ? -11.245 -7.185 7.431 1.00 94.44 92 ALA A C 1
ATOM 755 O O . ALA A 1 92 ? -10.986 -8.371 7.621 1.00 94.44 92 ALA A O 1
ATOM 756 N N . ALA A 1 93 ? -11.430 -6.339 8.449 1.00 94.06 93 ALA A N 1
ATOM 757 C CA . ALA A 1 93 ? -11.329 -6.738 9.852 1.00 94.06 93 ALA A CA 1
ATOM 758 C C . ALA A 1 93 ? -12.441 -7.713 10.272 1.00 94.06 93 ALA A C 1
ATOM 760 O O . ALA A 1 93 ? -12.233 -8.517 11.175 1.00 94.06 93 ALA A O 1
ATOM 761 N N . ALA A 1 94 ? -13.599 -7.703 9.610 1.00 91.69 94 ALA A N 1
ATOM 762 C CA . ALA A 1 94 ? -14.714 -8.609 9.880 1.00 91.69 94 ALA A CA 1
ATOM 763 C C . ALA A 1 94 ? -14.622 -9.955 9.133 1.00 91.69 94 ALA A C 1
ATOM 765 O O . ALA A 1 94 ? -15.343 -10.890 9.490 1.00 91.69 94 ALA A O 1
ATOM 766 N N . GLN A 1 95 ? -13.737 -10.096 8.137 1.00 90.56 95 GLN A N 1
ATOM 767 C CA . GLN A 1 95 ? -13.571 -11.346 7.385 1.00 90.56 95 GLN A CA 1
ATOM 768 C C . GLN A 1 95 ? -13.239 -12.516 8.318 1.00 90.56 95 GLN A C 1
ATOM 770 O O . GLN A 1 95 ? -12.377 -12.401 9.189 1.00 90.56 95 GLN A O 1
ATOM 775 N N . ARG A 1 96 ? -13.941 -13.642 8.160 1.00 89.94 96 ARG A N 1
ATOM 776 C CA . ARG A 1 96 ? -13.737 -14.838 8.999 1.00 89.94 96 ARG A CA 1
ATOM 777 C C . ARG A 1 96 ? -12.527 -15.658 8.568 1.00 89.94 96 ARG A C 1
ATOM 779 O O . ARG A 1 96 ? -11.890 -16.275 9.409 1.00 89.94 96 ARG A O 1
ATOM 786 N N . GLU A 1 97 ? -12.219 -15.620 7.280 1.00 88.81 97 GLU A N 1
ATOM 787 C CA . GLU A 1 97 ? -11.136 -16.364 6.644 1.00 88.81 97 GLU A CA 1
ATOM 788 C C . GLU A 1 97 ? -10.371 -15.430 5.696 1.00 88.81 97 GLU A C 1
ATOM 790 O O . GLU A 1 97 ? -10.956 -14.454 5.204 1.00 88.81 97 GLU A O 1
ATOM 795 N N . PRO A 1 98 ? -9.074 -15.684 5.454 1.00 87.56 98 PRO A N 1
ATOM 796 C CA . PRO A 1 98 ? -8.307 -14.918 4.485 1.00 87.56 98 PRO A CA 1
ATOM 797 C C . PRO A 1 98 ? -8.878 -15.141 3.082 1.00 87.56 98 PRO A C 1
ATOM 799 O O . PRO A 1 98 ? -9.063 -16.274 2.645 1.00 87.56 98 PRO A O 1
ATOM 802 N N . HIS A 1 99 ? -9.148 -14.053 2.362 1.00 86.62 99 HIS A N 1
ATOM 803 C CA . HIS A 1 99 ? -9.583 -14.138 0.970 1.00 86.62 99 HIS A CA 1
ATOM 804 C C . HIS A 1 99 ? -8.392 -14.423 0.057 1.00 86.62 99 HIS A C 1
ATOM 806 O O . HIS A 1 99 ? -7.456 -13.621 -0.028 1.00 86.62 99 HIS A O 1
ATOM 812 N N . GLU A 1 100 ? -8.448 -15.545 -0.655 1.00 81.25 100 GLU A N 1
ATOM 813 C CA . GLU A 1 100 ? -7.500 -15.843 -1.722 1.00 81.25 100 GLU A CA 1
ATOM 814 C C . GLU A 1 100 ? -7.786 -14.974 -2.946 1.00 81.25 100 GLU A C 1
ATOM 816 O O . GLU A 1 100 ? -8.885 -14.964 -3.501 1.00 81.25 100 GLU A O 1
ATOM 821 N N . TRP A 1 101 ? -6.766 -14.254 -3.402 1.00 82.69 101 TRP A N 1
ATOM 822 C CA . TRP A 1 101 ? -6.887 -13.386 -4.561 1.00 82.69 101 TRP A CA 1
ATOM 823 C C . TRP A 1 101 ? -7.224 -14.178 -5.824 1.00 82.69 101 TRP A C 1
ATOM 825 O O . TRP A 1 101 ? -6.480 -15.063 -6.254 1.00 82.69 101 TRP A O 1
ATOM 835 N N . THR A 1 102 ? -8.287 -13.777 -6.512 1.00 80.31 102 THR A N 1
ATOM 836 C CA . THR A 1 102 ? -8.563 -14.278 -7.857 1.00 80.31 102 THR A CA 1
ATOM 837 C C . THR A 1 102 ? -7.616 -13.640 -8.878 1.00 80.31 102 THR A C 1
ATOM 839 O O . THR A 1 102 ? -7.123 -12.521 -8.707 1.00 80.31 102 THR A O 1
ATOM 842 N N . LYS A 1 103 ? -7.405 -14.310 -10.019 1.00 65.25 103 LYS A N 1
ATOM 843 C CA . LYS A 1 103 ? -6.586 -13.769 -11.125 1.00 65.25 103 LYS A CA 1
ATOM 844 C C . LYS A 1 103 ? -7.042 -12.370 -11.561 1.00 65.25 103 LYS A C 1
ATOM 846 O O . LYS A 1 103 ? -6.210 -11.506 -11.831 1.00 65.25 103 LYS A O 1
ATOM 851 N N . THR A 1 104 ? -8.352 -12.139 -11.614 1.00 74.38 104 THR A N 1
ATOM 852 C CA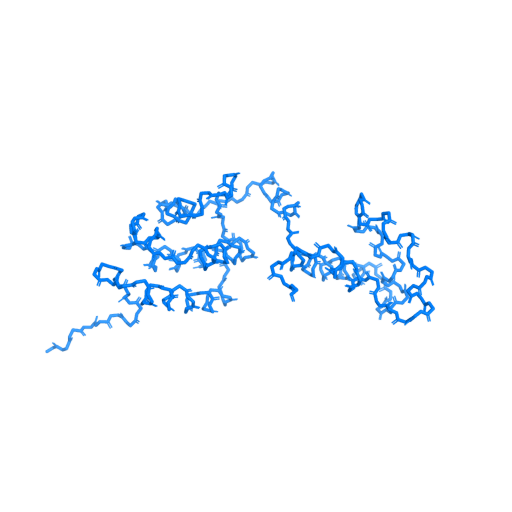 . THR A 1 104 ? -8.939 -10.852 -12.009 1.00 74.38 104 THR A CA 1
ATOM 853 C C . THR A 1 104 ? -8.602 -9.748 -11.008 1.00 74.38 104 THR A C 1
ATOM 855 O O . THR A 1 104 ? -8.243 -8.645 -11.417 1.00 74.38 104 THR A O 1
ATOM 858 N N . GLU A 1 105 ? -8.647 -10.042 -9.708 1.00 79.69 105 GLU A N 1
ATOM 859 C CA . GLU A 1 105 ? -8.318 -9.086 -8.644 1.00 79.69 105 GLU A CA 1
ATOM 860 C C . GLU A 1 105 ? -6.831 -8.742 -8.626 1.00 79.69 105 GLU A C 1
ATOM 862 O O . GLU A 1 105 ? -6.478 -7.568 -8.504 1.00 79.69 105 GLU A O 1
ATOM 867 N N . VAL A 1 106 ? -5.959 -9.735 -8.839 1.00 68.50 106 VAL A N 1
ATOM 868 C CA . VAL A 1 106 ? -4.516 -9.497 -8.998 1.00 68.50 106 VAL A CA 1
ATOM 869 C C . VAL A 1 106 ? -4.273 -8.543 -10.166 1.00 68.50 106 VAL A C 1
ATOM 871 O O . VAL A 1 106 ? -3.576 -7.539 -10.016 1.00 68.50 106 VAL A O 1
ATOM 874 N N . ILE A 1 107 ? -4.892 -8.800 -11.323 1.00 68.44 107 ILE A N 1
ATOM 875 C CA . ILE A 1 107 ? -4.773 -7.932 -12.503 1.00 68.44 107 ILE A CA 1
ATOM 876 C C . ILE A 1 107 ? -5.312 -6.525 -12.207 1.00 68.44 107 ILE A C 1
ATOM 878 O O . ILE A 1 107 ? -4.673 -5.539 -12.575 1.00 68.44 107 ILE A O 1
ATOM 882 N N . ALA A 1 108 ? -6.458 -6.402 -11.534 1.00 70.50 108 ALA A N 1
ATOM 883 C CA . ALA A 1 108 ? -7.047 -5.112 -11.181 1.00 70.50 108 ALA A CA 1
ATOM 884 C C . ALA A 1 108 ? -6.151 -4.308 -10.222 1.00 70.50 108 ALA A C 1
ATOM 886 O O . ALA A 1 108 ? -5.921 -3.118 -10.447 1.00 70.50 108 ALA A O 1
ATOM 887 N N . HIS A 1 109 ? -5.579 -4.951 -9.203 1.00 71.06 109 HIS A N 1
ATOM 888 C CA . HIS A 1 109 ? -4.643 -4.310 -8.279 1.00 71.06 109 HIS A CA 1
ATOM 889 C C . HIS A 1 109 ? -3.343 -3.893 -8.973 1.00 71.06 109 HIS A C 1
ATOM 891 O O . HIS A 1 109 ? -2.870 -2.773 -8.778 1.00 71.06 109 HIS A O 1
ATOM 897 N N . LEU A 1 110 ? -2.816 -4.736 -9.867 1.00 65.44 110 LEU A N 1
ATOM 898 C CA . LEU A 1 110 ? -1.681 -4.373 -10.710 1.00 65.44 110 LEU A CA 1
ATOM 899 C C . LEU A 1 110 ? -2.010 -3.187 -11.627 1.00 65.44 110 LEU A C 1
ATOM 901 O O . LEU A 1 110 ? -1.138 -2.354 -11.853 1.00 65.44 110 LEU A O 1
ATOM 905 N N . ARG A 1 111 ? -3.240 -3.052 -12.128 1.00 66.62 111 ARG A N 1
ATOM 906 C CA . ARG A 1 111 ? -3.654 -1.906 -12.959 1.00 66.62 111 ARG A CA 1
ATOM 907 C C . ARG A 1 111 ? -3.822 -0.606 -12.164 1.00 66.62 111 ARG A C 1
ATOM 909 O O . ARG A 1 111 ? -3.449 0.441 -12.674 1.00 66.62 111 ARG A O 1
ATOM 916 N N . LYS A 1 112 ? -4.321 -0.665 -10.923 1.00 64.69 112 LYS A N 1
ATOM 917 C CA . LYS A 1 112 ? -4.597 0.507 -10.058 1.00 64.69 112 LYS A CA 1
ATOM 918 C C . LYS A 1 112 ? -3.352 1.259 -9.552 1.00 64.69 112 LYS A C 1
ATOM 920 O O . LYS A 1 112 ? -3.485 2.320 -8.955 1.00 64.69 112 LYS A O 1
ATOM 925 N N . GLY A 1 113 ? -2.158 0.687 -9.682 1.00 54.47 113 GLY A N 1
ATOM 926 C CA . GLY A 1 113 ? -1.038 1.059 -8.821 1.00 54.47 113 GLY A CA 1
ATOM 927 C C . GLY A 1 113 ? -0.409 2.449 -9.049 1.00 54.47 113 GLY A C 1
ATOM 928 O O . GLY A 1 113 ? -0.060 2.810 -10.171 1.00 54.47 113 GLY A O 1
ATOM 929 N N . SER A 1 114 ? -0.168 3.154 -7.931 1.00 54.47 114 SER A N 1
ATOM 930 C CA . SER A 1 114 ? 0.630 4.386 -7.794 1.00 54.47 114 SER A CA 1
ATOM 931 C C . SER A 1 114 ? 2.118 4.178 -8.141 1.00 54.47 114 SER A C 1
ATOM 933 O O . SER A 1 114 ? 2.555 3.058 -8.428 1.00 54.47 114 SER A O 1
ATOM 935 N N . GLY A 1 115 ? 2.927 5.245 -8.082 1.00 50.53 115 GLY A N 1
ATOM 936 C CA . GLY A 1 115 ? 4.365 5.221 -8.391 1.00 50.53 115 GLY A CA 1
ATOM 937 C C . GLY A 1 115 ? 5.209 4.204 -7.601 1.00 50.53 115 GLY A C 1
ATOM 938 O O . GLY A 1 115 ? 6.223 3.738 -8.120 1.00 50.53 115 GLY A O 1
ATOM 939 N N . ASP A 1 116 ? 4.778 3.775 -6.409 1.00 57.50 116 ASP A N 1
ATOM 940 C CA . ASP A 1 116 ? 5.452 2.700 -5.657 1.00 57.50 116 ASP A CA 1
ATOM 941 C C . ASP A 1 116 ? 5.184 1.314 -6.269 1.00 57.50 116 ASP A C 1
ATOM 943 O O . ASP A 1 116 ? 6.066 0.449 -6.299 1.00 57.50 116 ASP A O 1
ATOM 947 N N . SER A 1 117 ? 4.011 1.126 -6.887 1.00 69.38 117 SER A N 1
ATOM 948 C CA . SER A 1 117 ? 3.731 -0.063 -7.696 1.00 69.38 117 SER A CA 1
ATOM 949 C C . SER A 1 117 ? 4.620 -0.118 -8.938 1.00 69.38 117 SER A C 1
ATOM 951 O O . SER A 1 117 ? 5.025 -1.205 -9.347 1.00 69.38 117 SER A O 1
ATOM 953 N N . PHE A 1 118 ? 4.949 1.039 -9.530 1.00 75.44 118 PHE A N 1
ATOM 954 C CA . PHE A 1 118 ? 5.818 1.099 -10.700 1.00 75.44 118 PHE A CA 1
ATOM 955 C C . PHE A 1 118 ? 7.236 0.678 -10.330 1.00 75.44 118 PHE A C 1
ATOM 957 O O . PHE A 1 118 ? 7.786 -0.190 -10.999 1.00 75.44 118 PHE A O 1
ATOM 964 N N . LYS A 1 119 ? 7.790 1.175 -9.214 1.00 80.25 119 LYS A N 1
ATOM 965 C CA . LYS A 1 119 ? 9.103 0.731 -8.709 1.00 80.25 119 LYS A CA 1
ATOM 966 C C . LYS A 1 119 ? 9.144 -0.779 -8.454 1.00 80.25 119 LYS A C 1
ATOM 968 O O . LYS A 1 119 ? 10.106 -1.442 -8.844 1.00 80.25 119 LYS A O 1
ATOM 973 N N . ARG A 1 120 ? 8.085 -1.354 -7.866 1.00 80.50 120 ARG A N 1
ATOM 974 C CA . ARG A 1 120 ? 7.986 -2.811 -7.659 1.00 80.50 120 ARG A CA 1
ATOM 975 C C . ARG A 1 120 ? 7.930 -3.578 -8.985 1.00 80.50 120 ARG A C 1
ATOM 977 O O . ARG A 1 120 ? 8.688 -4.528 -9.165 1.00 80.50 120 ARG A O 1
ATOM 984 N N . LYS A 1 121 ? 7.087 -3.153 -9.931 1.00 82.38 121 LYS A N 1
ATOM 985 C CA . LYS A 1 121 ? 6.980 -3.763 -11.271 1.00 82.38 121 LYS A CA 1
ATOM 986 C C . LYS A 1 121 ? 8.285 -3.649 -12.057 1.00 82.38 121 LYS A C 1
ATOM 988 O O . LYS A 1 121 ? 8.689 -4.619 -12.685 1.00 82.38 121 LYS A O 1
ATOM 993 N N . LEU A 1 122 ? 8.962 -2.507 -11.971 1.00 86.50 122 LEU A N 1
ATOM 994 C CA . LEU A 1 122 ? 10.258 -2.256 -12.595 1.00 86.50 122 LEU A CA 1
ATOM 995 C C . LEU A 1 122 ? 11.324 -3.212 -12.053 1.00 86.50 122 LEU A C 1
ATOM 997 O O . LEU A 1 122 ? 12.051 -3.830 -12.827 1.00 86.50 122 LEU A O 1
ATOM 1001 N N . LYS A 1 123 ? 11.369 -3.410 -10.728 1.00 86.06 123 LYS A N 1
ATOM 1002 C CA . LYS A 1 123 ? 12.282 -4.372 -10.090 1.00 86.06 123 LYS A CA 1
ATOM 1003 C C . LYS A 1 123 ? 12.049 -5.799 -10.596 1.00 86.06 123 LYS A C 1
ATOM 1005 O O . LYS A 1 123 ? 13.019 -6.494 -10.897 1.00 86.06 123 LYS A O 1
ATOM 1010 N N . ILE A 1 124 ? 10.787 -6.222 -10.703 1.00 82.50 124 ILE A N 1
ATOM 1011 C CA . ILE A 1 124 ? 10.414 -7.544 -11.233 1.00 82.50 124 ILE A CA 1
ATOM 1012 C C . ILE A 1 124 ? 10.822 -7.661 -12.706 1.00 82.50 124 ILE A C 1
ATOM 1014 O O . ILE A 1 124 ? 11.485 -8.625 -13.082 1.00 82.50 124 ILE A O 1
ATOM 1018 N N . PHE A 1 125 ? 10.493 -6.658 -13.522 1.00 88.38 125 PHE A N 1
ATOM 1019 C CA . PHE A 1 125 ? 10.817 -6.620 -14.946 1.00 88.38 125 PHE A CA 1
ATOM 1020 C C . PHE A 1 125 ? 12.327 -6.709 -15.197 1.00 88.38 125 PHE A C 1
ATOM 1022 O O . PHE A 1 125 ? 12.780 -7.578 -15.938 1.00 88.38 125 PHE A O 1
ATOM 1029 N N . TYR A 1 126 ? 13.132 -5.896 -14.509 1.00 87.56 126 TYR A N 1
ATOM 1030 C CA . TYR A 1 126 ? 14.591 -5.962 -14.618 1.00 87.56 126 TYR A CA 1
ATOM 1031 C C . TYR A 1 126 ? 15.157 -7.298 -14.124 1.00 87.56 126 TYR A C 1
ATOM 1033 O O . TYR A 1 126 ? 16.137 -7.790 -14.683 1.00 87.56 126 TYR A O 1
ATOM 1041 N N . GLY A 1 127 ? 14.540 -7.914 -13.110 1.00 81.69 127 GLY A N 1
ATOM 1042 C CA . GLY A 1 127 ? 14.862 -9.279 -12.689 1.00 81.69 127 GLY A CA 1
ATOM 1043 C C . GLY A 1 127 ? 14.664 -10.296 -13.813 1.00 81.69 127 GLY A C 1
ATOM 1044 O O . GLY A 1 127 ? 15.584 -11.057 -14.110 1.00 81.69 127 GLY A O 1
ATOM 1045 N N . TYR A 1 128 ? 13.510 -10.247 -14.480 1.00 83.12 128 TYR A N 1
ATOM 1046 C CA . TYR A 1 128 ? 13.198 -11.105 -15.622 1.00 83.12 128 TYR A CA 1
ATOM 1047 C C . TYR A 1 128 ? 14.167 -10.888 -16.793 1.00 83.12 128 TYR A C 1
ATOM 1049 O O . TYR A 1 128 ? 14.683 -11.853 -17.353 1.00 83.12 128 TYR A O 1
ATOM 1057 N N . CYS A 1 129 ? 14.485 -9.635 -17.131 1.00 82.44 129 CYS A N 1
ATOM 1058 C CA . CYS A 1 129 ? 15.458 -9.316 -18.175 1.00 82.44 129 CYS A CA 1
ATOM 1059 C C . CYS A 1 129 ? 16.828 -9.958 -17.907 1.00 82.44 129 CYS A C 1
ATOM 1061 O O . CYS A 1 129 ? 17.385 -10.592 -18.801 1.00 82.44 129 CYS A O 1
ATOM 1063 N N . ARG A 1 130 ? 17.349 -9.861 -16.674 1.00 87.50 130 ARG A N 1
ATOM 1064 C CA . ARG A 1 130 ? 18.631 -10.490 -16.302 1.00 87.50 130 ARG A CA 1
ATOM 1065 C C . ARG A 1 130 ? 18.596 -12.006 -16.419 1.00 87.50 130 ARG A C 1
ATOM 1067 O O . ARG A 1 130 ? 19.538 -12.593 -16.938 1.00 87.50 130 ARG A O 1
ATOM 1074 N N . GLN A 1 131 ? 17.521 -12.632 -15.942 1.00 83.69 131 GLN A N 1
ATOM 1075 C CA . GLN A 1 131 ? 17.350 -14.087 -16.026 1.00 83.69 131 GLN A CA 1
ATOM 1076 C C . GLN A 1 131 ? 17.333 -14.586 -17.476 1.00 83.69 131 GLN A C 1
ATOM 1078 O O . GLN A 1 131 ? 17.752 -15.706 -17.738 1.00 83.69 131 GLN A O 1
ATOM 1083 N N . ASN A 1 132 ? 16.912 -13.736 -18.414 1.00 88.62 132 ASN A N 1
ATOM 1084 C CA . ASN A 1 132 ? 16.898 -14.021 -19.846 1.00 88.62 132 ASN A CA 1
ATOM 1085 C C . ASN A 1 132 ? 18.135 -13.468 -20.584 1.00 88.62 132 ASN A C 1
ATOM 1087 O O . ASN A 1 132 ? 18.105 -13.286 -21.797 1.00 88.62 132 ASN A O 1
ATOM 1091 N N . GLY A 1 133 ? 19.228 -13.19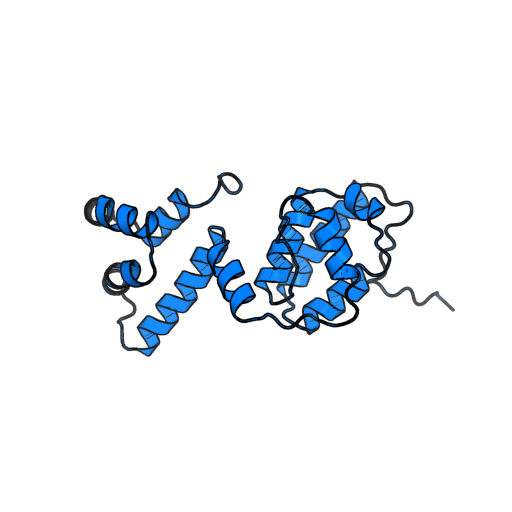6 -19.863 1.00 85.38 133 GLY A N 1
ATOM 1092 C CA . GLY A 1 133 ? 20.525 -12.860 -20.454 1.00 85.38 133 GLY A CA 1
ATOM 1093 C C . GLY A 1 133 ? 20.706 -11.396 -20.855 1.00 85.38 133 GLY A C 1
ATOM 1094 O O . GLY A 1 133 ? 21.722 -11.065 -21.464 1.00 85.38 133 GLY A O 1
ATOM 1095 N N . LEU A 1 134 ? 19.775 -10.499 -20.505 1.00 85.44 134 LEU A N 1
ATOM 1096 C CA . LEU A 1 134 ? 19.972 -9.073 -20.748 1.00 85.44 134 LEU A CA 1
ATOM 1097 C C . LEU A 1 134 ? 21.094 -8.534 -19.835 1.00 85.44 134 LEU A C 1
ATOM 1099 O O . LEU A 1 134 ? 21.004 -8.687 -18.609 1.00 85.44 134 LEU A O 1
ATOM 1103 N N . PRO A 1 135 ? 22.128 -7.868 -20.384 1.00 87.25 135 PRO A N 1
ATOM 1104 C CA . PRO A 1 135 ? 23.205 -7.304 -19.583 1.00 87.25 135 PRO A CA 1
ATOM 1105 C C . PRO A 1 135 ? 22.692 -6.277 -18.573 1.00 87.25 135 PRO A C 1
ATOM 1107 O O . PRO A 1 135 ? 21.833 -5.450 -18.879 1.00 87.25 135 PRO A O 1
ATOM 1110 N N . ASN A 1 136 ? 23.272 -6.280 -17.373 1.00 80.44 136 ASN A N 1
ATOM 1111 C CA . ASN A 1 136 ? 22.921 -5.348 -16.304 1.00 80.44 136 ASN A CA 1
ATOM 1112 C C . ASN A 1 136 ? 23.532 -3.950 -16.544 1.00 80.44 136 ASN A C 1
ATOM 1114 O O . ASN A 1 136 ? 24.312 -3.465 -15.728 1.00 80.44 136 ASN A O 1
ATOM 1118 N N . THR A 1 137 ? 23.223 -3.322 -17.682 1.00 84.31 137 THR A N 1
ATOM 1119 C CA . THR A 1 137 ? 23.745 -2.002 -18.066 1.00 84.31 137 THR A CA 1
ATOM 1120 C C . THR A 1 137 ? 22.616 -0.981 -18.224 1.00 84.31 137 THR A C 1
ATOM 1122 O O . THR A 1 137 ? 21.521 -1.352 -18.660 1.00 84.31 137 THR A O 1
ATOM 1125 N N . PRO A 1 138 ? 22.857 0.316 -17.943 1.00 82.31 138 PRO A N 1
ATOM 1126 C CA . PRO A 1 138 ? 21.844 1.357 -18.126 1.00 82.31 138 PRO A CA 1
ATOM 1127 C C . PRO A 1 138 ? 21.274 1.405 -19.546 1.00 82.31 138 PRO A C 1
ATOM 1129 O O . PRO A 1 138 ? 20.079 1.622 -19.727 1.00 82.31 138 PRO A O 1
ATOM 1132 N N . LYS A 1 139 ? 22.113 1.158 -20.561 1.00 85.19 139 LYS A N 1
ATOM 1133 C CA . LYS A 1 139 ? 21.685 1.115 -21.962 1.00 85.19 139 LYS A CA 1
ATOM 1134 C C . LYS A 1 139 ? 20.717 -0.044 -22.216 1.00 85.19 139 LYS A C 1
ATOM 1136 O O . LYS A 1 139 ? 19.649 0.179 -22.771 1.00 85.19 139 LYS A O 1
ATOM 1141 N N . SER A 1 140 ? 21.057 -1.249 -21.761 1.00 80.06 140 SER A N 1
ATOM 1142 C CA . SER A 1 140 ? 20.224 -2.438 -21.964 1.00 80.06 140 SER A CA 1
ATOM 1143 C C . SER A 1 140 ? 18.850 -2.302 -21.305 1.00 80.06 140 SER A C 1
ATOM 1145 O O . SER A 1 140 ? 17.838 -2.608 -21.927 1.00 80.06 140 SER A O 1
ATOM 1147 N N . TYR A 1 141 ? 18.778 -1.795 -20.072 1.00 83.94 141 TYR A N 1
ATOM 1148 C CA . TYR A 1 141 ? 17.480 -1.597 -19.420 1.00 83.94 141 TYR A CA 1
ATOM 1149 C C . TYR A 1 141 ? 16.675 -0.451 -19.998 1.00 83.94 141 TYR A C 1
ATOM 1151 O O . TYR A 1 141 ? 15.455 -0.555 -20.055 1.00 83.94 141 TYR A O 1
ATOM 1159 N N . ARG A 1 142 ? 17.340 0.612 -20.459 1.00 90.44 142 ARG A N 1
ATOM 1160 C CA . ARG A 1 142 ? 16.686 1.677 -21.216 1.00 90.44 142 ARG A CA 1
ATOM 1161 C C . ARG A 1 142 ? 15.998 1.104 -22.451 1.00 90.44 142 ARG A C 1
ATOM 1163 O O . ARG A 1 142 ? 14.814 1.337 -22.639 1.00 90.44 142 ARG A O 1
ATOM 1170 N N . GLU A 1 143 ? 16.712 0.312 -23.246 1.00 88.88 143 GLU A N 1
ATOM 1171 C CA . GLU A 1 143 ? 16.159 -0.334 -24.443 1.00 88.88 143 GLU A CA 1
ATOM 1172 C C . GLU A 1 143 ? 15.031 -1.322 -24.106 1.00 88.88 143 GLU A C 1
ATOM 1174 O O . GLU A 1 143 ? 14.070 -1.436 -24.863 1.00 88.88 143 GLU A O 1
ATOM 1179 N N . ALA A 1 144 ? 15.098 -1.988 -22.950 1.00 88.94 144 ALA A N 1
ATOM 1180 C CA . ALA A 1 144 ? 14.065 -2.920 -22.509 1.00 88.94 144 ALA A CA 1
ATOM 1181 C C . ALA A 1 144 ? 12.811 -2.234 -21.931 1.00 88.94 144 ALA A C 1
ATOM 1183 O O . ALA A 1 144 ? 11.710 -2.779 -22.027 1.00 88.94 144 ALA A O 1
ATOM 1184 N N . LEU A 1 145 ? 12.952 -1.052 -21.323 1.00 89.25 145 LEU A N 1
ATOM 1185 C CA . LEU A 1 145 ? 11.897 -0.372 -20.565 1.00 89.25 145 LEU A CA 1
ATOM 1186 C C . LEU A 1 145 ? 10.562 -0.217 -21.328 1.00 89.25 145 LEU A C 1
ATOM 1188 O O . LEU A 1 145 ? 9.524 -0.512 -20.733 1.00 89.25 145 LEU A O 1
ATOM 1192 N N . PRO A 1 146 ? 10.523 0.139 -22.629 1.00 93.25 146 PRO A N 1
ATOM 1193 C CA . PRO A 1 146 ? 9.275 0.257 -23.391 1.00 93.25 146 PRO A CA 1
ATOM 1194 C C . PRO A 1 146 ? 8.405 -1.000 -23.383 1.00 93.25 146 PRO A C 1
ATOM 1196 O O . PRO A 1 146 ? 7.182 -0.900 -23.446 1.00 93.25 146 PRO A O 1
ATOM 1199 N N . HIS A 1 147 ? 9.001 -2.190 -23.254 1.00 90.19 147 HIS A N 1
ATOM 1200 C CA . HIS A 1 147 ? 8.251 -3.445 -23.274 1.00 90.19 147 HIS A CA 1
ATOM 1201 C C . HIS A 1 147 ? 7.323 -3.617 -22.064 1.00 90.19 147 HIS A C 1
ATOM 1203 O O . HIS A 1 147 ? 6.299 -4.300 -22.182 1.00 90.19 147 HIS A O 1
ATOM 1209 N N . MET A 1 148 ? 7.633 -2.989 -20.923 1.00 90.12 148 MET A N 1
ATOM 1210 C CA . MET A 1 148 ? 6.758 -3.005 -19.742 1.00 90.12 148 MET A CA 1
ATOM 1211 C C . MET A 1 148 ? 5.771 -1.832 -19.690 1.00 90.12 148 MET A C 1
ATOM 1213 O O . MET A 1 148 ? 4.796 -1.893 -18.941 1.00 90.12 148 MET A O 1
ATOM 1217 N N . LEU A 1 149 ? 6.004 -0.773 -20.468 1.00 86.19 149 LEU A N 1
ATOM 1218 C CA . LEU A 1 149 ? 5.137 0.403 -20.505 1.00 86.19 149 LEU A CA 1
ATOM 1219 C C . LEU A 1 149 ? 3.905 0.151 -21.380 1.00 86.19 149 LEU A C 1
ATOM 1221 O O . LEU A 1 149 ? 3.908 -0.692 -22.280 1.00 86.19 149 LEU A O 1
ATOM 1225 N N . ARG A 1 150 ? 2.828 0.886 -21.108 1.00 83.00 150 ARG A N 1
ATOM 1226 C CA . ARG A 1 150 ? 1.570 0.836 -21.863 1.00 83.00 150 ARG A CA 1
ATOM 1227 C C . ARG A 1 150 ? 1.013 2.247 -22.039 1.00 83.00 150 ARG A C 1
ATOM 1229 O O . ARG A 1 150 ? 1.293 3.124 -21.219 1.00 83.00 150 ARG A O 1
ATOM 1236 N N . ASP A 1 151 ? 0.238 2.431 -23.104 1.00 85.44 151 ASP A N 1
ATOM 1237 C CA . ASP A 1 151 ? -0.556 3.631 -23.390 1.00 85.44 151 ASP A CA 1
ATOM 1238 C C . ASP A 1 151 ? 0.238 4.940 -23.210 1.00 85.44 151 ASP A C 1
ATOM 1240 O O . ASP A 1 151 ? 1.347 5.075 -23.731 1.00 85.44 151 ASP A O 1
ATOM 1244 N N . ALA A 1 152 ? -0.294 5.894 -22.440 1.00 81.50 152 ALA A N 1
ATOM 1245 C CA . ALA A 1 152 ? 0.294 7.217 -22.237 1.00 81.50 152 ALA A CA 1
ATOM 1246 C C . ALA A 1 152 ? 1.740 7.185 -21.709 1.00 81.50 152 ALA A C 1
ATOM 1248 O O . ALA A 1 152 ? 2.534 8.052 -22.066 1.00 81.50 152 ALA A O 1
ATOM 1249 N N . ALA A 1 153 ? 2.108 6.195 -20.887 1.00 84.94 153 ALA A N 1
ATOM 1250 C CA . ALA A 1 153 ? 3.477 6.070 -20.384 1.00 84.94 153 ALA A CA 1
ATOM 1251 C C . ALA A 1 153 ? 4.453 5.614 -21.480 1.00 84.94 153 ALA A C 1
ATOM 1253 O O . ALA A 1 153 ? 5.602 6.053 -21.502 1.00 84.94 153 ALA A O 1
ATOM 1254 N N . LEU A 1 154 ? 3.994 4.761 -22.403 1.00 90.00 154 LEU A N 1
ATOM 1255 C CA . LEU A 1 154 ? 4.788 4.322 -23.549 1.00 90.00 154 LEU A CA 1
ATOM 1256 C C . LEU A 1 154 ? 4.975 5.460 -24.559 1.00 90.00 154 LEU A C 1
ATOM 1258 O O . LEU A 1 154 ? 6.096 5.682 -25.010 1.00 90.00 154 LEU A O 1
ATOM 1262 N N . SER A 1 155 ? 3.912 6.208 -24.871 1.00 89.06 155 SER A N 1
ATOM 1263 C CA . SER A 1 155 ? 4.009 7.404 -25.720 1.00 89.06 155 SER A CA 1
ATOM 1264 C C . SER A 1 155 ? 4.978 8.424 -25.122 1.00 89.06 155 SER A C 1
ATOM 1266 O O . SER A 1 155 ? 5.935 8.821 -25.777 1.00 89.06 155 SER A O 1
ATOM 1268 N N . TYR A 1 156 ? 4.815 8.739 -23.832 1.00 90.56 156 TYR A N 1
ATOM 1269 C CA . TYR A 1 156 ? 5.684 9.682 -23.130 1.00 90.56 156 TYR A CA 1
ATOM 1270 C C . TYR A 1 156 ? 7.162 9.270 -23.150 1.00 90.56 156 TYR A C 1
ATOM 1272 O O . TYR A 1 156 ? 8.030 10.128 -23.304 1.00 90.56 156 TYR A O 1
ATOM 1280 N N . TYR A 1 157 ? 7.464 7.972 -23.033 1.00 93.31 157 TYR A N 1
ATOM 1281 C CA . TYR A 1 157 ? 8.832 7.479 -23.179 1.00 93.31 157 TYR A CA 1
ATOM 1282 C C . TYR A 1 157 ? 9.411 7.828 -24.556 1.00 93.31 157 TYR A C 1
ATOM 1284 O O . TYR A 1 157 ? 10.495 8.406 -24.637 1.00 93.31 157 TYR A O 1
ATOM 1292 N N . TRP A 1 158 ? 8.698 7.500 -25.637 1.00 95.75 158 TRP A N 1
ATOM 1293 C CA . TRP A 1 158 ? 9.203 7.697 -26.998 1.00 95.75 158 TRP A CA 1
ATOM 1294 C C . TRP A 1 158 ? 9.348 9.168 -27.373 1.00 95.75 158 TRP A C 1
ATOM 1296 O O . TRP A 1 158 ? 10.329 9.529 -28.022 1.00 95.75 158 TRP A O 1
ATOM 1306 N N . ASP A 1 159 ? 8.444 10.015 -26.888 1.00 96.69 159 ASP A N 1
ATOM 1307 C CA . ASP A 1 159 ? 8.491 11.457 -27.128 1.00 96.69 159 ASP A CA 1
ATOM 1308 C C . ASP A 1 159 ? 9.728 12.121 -26.492 1.00 96.69 159 ASP A C 1
ATOM 1310 O O . ASP A 1 159 ? 10.194 13.154 -26.970 1.00 96.69 159 ASP A O 1
ATOM 1314 N N . ASN A 1 160 ? 10.284 11.541 -25.419 1.00 95.44 160 ASN A N 1
ATOM 1315 C CA . ASN A 1 160 ? 11.290 12.207 -24.584 1.00 95.44 160 ASN A CA 1
ATOM 1316 C C . ASN A 1 160 ? 12.647 11.490 -24.508 1.00 95.44 160 ASN A C 1
ATOM 1318 O O . ASN A 1 160 ? 13.625 12.093 -24.060 1.00 95.44 160 ASN A O 1
ATOM 1322 N N . ILE A 1 161 ? 12.756 10.235 -24.958 1.00 95.31 161 ILE A N 1
ATOM 1323 C CA . ILE A 1 161 ? 13.960 9.422 -24.737 1.00 95.31 161 ILE A CA 1
ATOM 1324 C C . ILE A 1 161 ? 15.238 10.063 -25.287 1.00 95.31 161 ILE A C 1
ATOM 1326 O O . ILE A 1 161 ? 16.262 10.068 -24.607 1.00 95.31 161 ILE A O 1
ATOM 1330 N N . ASN A 1 162 ? 15.184 10.670 -26.474 1.00 95.12 162 ASN A N 1
ATOM 1331 C CA . ASN A 1 162 ? 16.348 11.322 -27.079 1.00 95.12 162 ASN A CA 1
ATOM 1332 C C . ASN A 1 162 ? 16.858 12.487 -26.219 1.00 95.12 162 ASN A C 1
ATOM 1334 O O . ASN A 1 162 ? 18.064 12.629 -26.018 1.00 95.12 162 ASN A O 1
ATOM 1338 N N . LEU A 1 163 ? 15.941 13.280 -25.658 1.00 95.12 163 LEU A N 1
ATOM 1339 C CA . LEU A 1 163 ? 16.277 14.387 -24.769 1.00 95.12 163 LEU A CA 1
ATOM 1340 C C . LEU A 1 163 ? 16.887 13.877 -23.459 1.00 95.12 163 LEU A C 1
ATOM 1342 O O . LEU A 1 163 ? 17.912 14.389 -23.012 1.00 95.12 163 LEU A O 1
ATOM 1346 N N . TRP A 1 164 ? 16.298 12.839 -22.864 1.00 94.88 164 TRP A N 1
ATOM 1347 C CA . TRP A 1 164 ? 16.797 12.253 -21.619 1.00 94.88 164 TRP A CA 1
ATOM 1348 C C . TRP A 1 164 ? 18.194 11.657 -21.762 1.00 94.88 164 TRP A C 1
ATOM 1350 O O . TRP A 1 164 ? 19.004 11.788 -20.847 1.00 94.88 164 TRP A O 1
ATOM 1360 N N . ILE A 1 165 ? 18.511 11.065 -22.917 1.00 91.06 165 ILE A N 1
ATOM 1361 C CA . ILE A 1 165 ? 19.858 10.564 -23.213 1.00 91.06 165 ILE A CA 1
ATOM 1362 C C . ILE A 1 165 ? 20.878 11.703 -23.181 1.00 91.06 165 ILE A C 1
ATOM 1364 O O . ILE A 1 165 ? 21.912 11.564 -22.531 1.00 91.06 165 ILE A O 1
ATOM 1368 N N . VAL A 1 166 ? 20.577 12.827 -23.839 1.00 93.94 166 VAL A N 1
ATOM 1369 C CA . VAL A 1 166 ? 21.458 14.009 -23.871 1.00 93.94 166 VAL A CA 1
ATOM 1370 C C . VAL A 1 166 ? 21.617 14.620 -22.478 1.00 93.94 166 VAL A C 1
ATOM 1372 O O . VAL A 1 166 ? 22.703 15.055 -22.112 1.00 93.94 166 VAL A O 1
ATOM 1375 N N . GLN A 1 167 ? 20.548 14.621 -21.682 1.00 93.00 167 GLN A N 1
ATOM 1376 C CA . GLN A 1 167 ? 20.538 15.178 -20.327 1.00 93.00 167 GLN A CA 1
ATOM 1377 C C . GLN A 1 167 ? 21.096 14.224 -19.258 1.00 93.00 167 GLN A C 1
ATOM 1379 O O . GLN A 1 167 ? 21.201 14.615 -18.098 1.00 93.00 167 GLN A O 1
ATOM 1384 N N . GLY A 1 168 ? 21.424 12.977 -19.609 1.00 90.75 168 GLY A N 1
ATOM 1385 C CA . GLY A 1 168 ? 21.871 11.969 -18.644 1.00 90.75 168 GLY A CA 1
ATOM 1386 C C . GLY A 1 168 ? 20.790 11.542 -17.643 1.00 90.75 168 GLY A C 1
ATOM 1387 O O . GLY A 1 168 ? 21.115 11.067 -16.557 1.00 90.75 168 GLY A O 1
ATOM 1388 N N . LYS A 1 169 ? 19.512 11.712 -17.990 1.00 91.62 169 LYS A N 1
ATOM 1389 C CA . LYS A 1 169 ? 18.377 11.345 -17.137 1.00 91.62 169 LYS A CA 1
ATOM 1390 C C . LYS A 1 169 ? 18.054 9.858 -17.237 1.00 91.62 169 LYS A C 1
ATOM 1392 O O . LYS A 1 169 ? 18.187 9.254 -18.304 1.00 91.62 169 LYS A O 1
ATOM 1397 N N . ASP A 1 170 ? 17.587 9.282 -16.130 1.00 88.75 170 ASP A N 1
ATOM 1398 C CA . ASP A 1 170 ? 17.036 7.927 -16.104 1.00 88.75 170 ASP A CA 1
ATOM 1399 C C . ASP A 1 170 ? 15.558 7.961 -16.541 1.00 88.75 170 ASP A C 1
ATOM 1401 O O . ASP A 1 170 ? 14.725 8.526 -15.826 1.00 88.75 170 ASP A O 1
ATOM 1405 N N . PRO A 1 171 ? 15.197 7.342 -17.681 1.00 89.88 171 PRO A N 1
ATOM 1406 C CA . PRO A 1 171 ? 13.817 7.313 -18.160 1.00 89.88 171 PRO A CA 1
ATOM 1407 C C . PRO A 1 171 ? 12.829 6.700 -17.164 1.00 89.88 171 PRO A C 1
ATOM 1409 O O . PRO A 1 171 ? 11.671 7.107 -17.125 1.00 89.88 171 PRO A O 1
ATOM 1412 N N . ALA A 1 172 ? 13.260 5.731 -16.350 1.00 87.31 172 ALA A N 1
ATOM 1413 C CA . ALA A 1 172 ? 12.390 5.123 -15.356 1.00 87.31 172 ALA A CA 1
ATOM 1414 C C . ALA A 1 172 ? 12.030 6.118 -14.243 1.00 87.31 172 ALA A C 1
ATOM 1416 O O . ALA A 1 172 ? 10.864 6.191 -13.856 1.00 87.31 172 ALA A O 1
ATOM 1417 N N . GLU A 1 173 ? 12.988 6.922 -13.771 1.00 87.69 173 GLU A N 1
ATOM 1418 C CA . GLU A 1 173 ? 12.737 7.958 -12.757 1.00 87.69 173 GLU A CA 1
ATOM 1419 C C . GLU A 1 173 ? 11.913 9.126 -13.318 1.00 87.69 173 GLU A C 1
ATOM 1421 O O . GLU A 1 173 ? 11.036 9.643 -12.624 1.00 87.69 173 GLU A O 1
ATOM 1426 N N . GLU A 1 174 ? 12.102 9.502 -14.586 1.00 88.88 174 GLU A N 1
ATOM 1427 C CA . GLU A 1 174 ? 11.272 10.527 -15.239 1.00 88.88 174 GLU A CA 1
ATOM 1428 C C . GLU A 1 174 ? 9.817 10.059 -15.395 1.00 88.88 174 GLU A C 1
ATOM 1430 O O . GLU A 1 174 ? 8.885 10.810 -15.099 1.00 88.88 174 GLU A O 1
ATOM 1435 N N . ILE A 1 175 ? 9.598 8.793 -15.769 1.00 87.00 175 ILE A N 1
ATOM 1436 C CA . ILE A 1 175 ? 8.256 8.192 -15.817 1.00 87.00 175 ILE A CA 1
ATOM 1437 C C . ILE A 1 175 ? 7.639 8.144 -14.417 1.00 87.00 175 ILE A C 1
ATOM 1439 O O . ILE A 1 175 ? 6.484 8.531 -14.238 1.00 87.00 175 ILE A O 1
ATOM 1443 N N . ILE A 1 176 ? 8.397 7.723 -13.402 1.00 82.19 176 ILE A N 1
ATOM 1444 C CA . ILE A 1 176 ? 7.918 7.722 -12.014 1.00 82.19 176 ILE A CA 1
ATOM 1445 C C . ILE A 1 176 ? 7.518 9.133 -11.587 1.00 82.19 176 ILE A C 1
ATOM 1447 O O . ILE A 1 176 ? 6.457 9.306 -10.997 1.00 82.19 176 ILE A O 1
ATOM 1451 N N . THR A 1 177 ? 8.335 10.136 -11.898 1.00 82.38 177 THR A N 1
ATOM 1452 C CA . THR A 1 177 ? 8.087 11.534 -11.527 1.00 82.38 177 THR A CA 1
ATOM 1453 C C . THR A 1 177 ? 6.848 12.086 -12.227 1.00 82.38 177 THR A C 1
ATOM 1455 O O . THR A 1 177 ? 6.013 12.720 -11.590 1.00 82.38 177 THR A O 1
ATOM 1458 N N . ARG A 1 178 ? 6.677 11.802 -13.523 1.00 82.06 178 ARG A N 1
ATOM 1459 C CA . ARG A 1 178 ? 5.559 12.306 -14.332 1.00 82.06 178 ARG A CA 1
ATOM 1460 C C . ARG A 1 178 ? 4.207 11.691 -13.972 1.00 82.06 178 ARG A C 1
ATOM 1462 O O . ARG A 1 178 ? 3.185 12.369 -14.112 1.00 82.06 178 ARG A O 1
ATOM 1469 N N . PHE A 1 179 ? 4.203 10.411 -13.598 1.00 75.94 179 PHE A N 1
ATOM 1470 C CA . PHE A 1 179 ? 2.992 9.617 -13.360 1.00 75.94 179 PHE A CA 1
ATOM 1471 C C . PHE A 1 179 ? 2.743 9.304 -11.875 1.00 75.94 179 PHE A C 1
ATOM 1473 O O . PHE A 1 179 ? 1.765 8.630 -11.544 1.00 75.94 179 PHE A O 1
ATOM 1480 N N . LYS A 1 180 ? 3.579 9.805 -10.957 1.00 66.44 180 LYS A N 1
ATOM 1481 C CA . LYS A 1 180 ? 3.233 9.871 -9.532 1.00 66.44 180 LYS A CA 1
ATOM 1482 C C . LYS A 1 180 ? 2.114 10.894 -9.329 1.00 66.44 180 LYS A C 1
ATOM 1484 O O . LY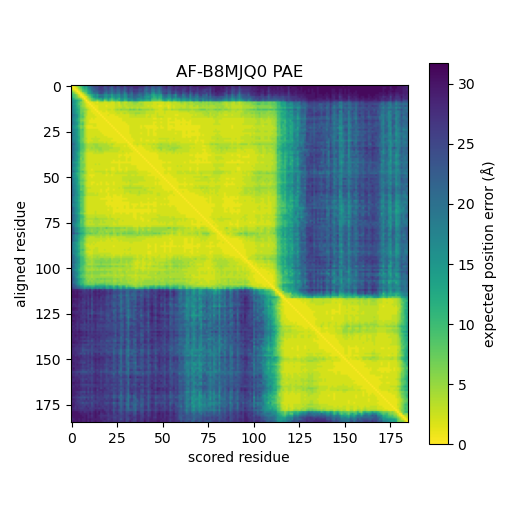S A 1 180 ? 2.191 12.014 -9.819 1.00 66.44 180 LYS A O 1
ATOM 1489 N N . GLY A 1 181 ? 1.068 10.493 -8.607 1.00 53.59 181 GLY A N 1
ATOM 1490 C CA . GLY A 1 181 ? 0.006 11.405 -8.185 1.00 53.59 181 GLY A CA 1
ATOM 1491 C C . GLY A 1 181 ? 0.513 12.460 -7.185 1.00 53.59 181 GLY A C 1
ATOM 1492 O O . GLY A 1 181 ? 1.565 12.258 -6.574 1.00 53.59 181 GLY A O 1
ATOM 1493 N N . PRO A 1 182 ? -0.245 13.553 -6.979 1.00 42.59 182 PRO A N 1
ATOM 1494 C CA . PRO A 1 182 ? 0.158 14.711 -6.167 1.00 42.59 182 PRO A CA 1
ATOM 1495 C C . PRO A 1 182 ? 0.387 14.416 -4.675 1.00 42.59 182 PRO A C 1
ATOM 1497 O O . PRO A 1 182 ? 0.859 15.276 -3.950 1.00 42.59 182 PRO A O 1
ATOM 1500 N N . GLU A 1 183 ? 0.105 13.205 -4.195 1.00 46.59 183 GLU A N 1
ATOM 1501 C CA . GLU A 1 183 ? 0.308 12.813 -2.791 1.00 46.59 183 GLU A CA 1
ATOM 1502 C C . GLU A 1 183 ? 1.788 12.571 -2.410 1.00 46.59 183 GLU A C 1
ATOM 1504 O O . GLU A 1 183 ? 2.092 12.226 -1.266 1.00 46.59 183 GLU A O 1
ATOM 1509 N N . HIS A 1 184 ? 2.714 12.731 -3.365 1.00 44.28 184 HIS A N 1
ATOM 1510 C CA . HIS A 1 184 ? 4.154 12.498 -3.193 1.00 44.28 184 HIS A CA 1
ATOM 1511 C C . HIS A 1 184 ? 5.064 13.574 -3.829 1.00 44.28 184 HIS A C 1
ATOM 1513 O O . HIS A 1 184 ? 6.253 13.300 -4.017 1.00 44.28 184 HIS A O 1
ATOM 1519 N N . GLN A 1 185 ? 4.526 14.750 -4.176 1.00 35.28 185 GLN A N 1
ATOM 1520 C CA . GLN A 1 185 ? 5.287 15.975 -4.484 1.00 35.28 185 GLN A CA 1
ATOM 1521 C C . GLN A 1 185 ? 5.210 16.932 -3.296 1.00 35.28 185 GLN A C 1
ATOM 1523 O O . GLN A 1 185 ? 6.228 17.610 -3.047 1.00 35.28 185 GLN A O 1
#